Protein AF-A0A932V6J6-F1 (afdb_monomer_lite)

Sequence (323 aa):
MAGGSLTRLWLALAAAYNVALGAWIVVWPNAFFELMSLAPPRYPGIWQCLGMVLGLYGLLYAYASLHPDRARPIVVVGLLGKVLGPIGWIVTVSTGELPVRTFPLIVFDDLVWWVPFGLILIDGSAIARLIRDRAPSICGALNLIGVIGLVLFLQPGVDPARDLAARAAYIGEHLGAWRSGWLIWMAAALSLLGLIAWWSARLRPGRLVAVALALAIAGVAVDIATDSLYVSWLPERAELMPALSVVSATIANGLYTVAGALLTLRTTSLAGWMLIWTWGVWSAGALLALGGMLASGPLTVAGTVLLFALFCPWCFVVAPRLR

Foldseek 3Di:
DLLLQLLLVLLLVQLVLLLVQLVCCQVPVCPLCVVLVHDGDPCSVVSNVVSVVSNVLSVLSNVCSVVVVPCQVSLVVQLVVLVVVVVVVVVCCVVVNDALSCQLVNLSSHVLSNVSSVLSNCPPHPVNVVCLLCLLLQLLVLVVVLVVLCVPQNCQLLPPVDDLVSNQVSCVVRLVSQLVSLVSVLSNLSSLLSLLSSLLSPFDDDDLSVQLNVLSVVLSVQSSNLSSCSNGVTPVPSVCSLVSQLSNQARSLVSNLSSLVSSLVRFPQQDDPLNVLSVQLSVLSVQSNVCSVVVNSVSVVSSSVSNSVSSSVCSVPNSSSGD

Secondary structure (DSSP, 8-state):
--HHHHHHHHHHHHHHHHHHHHHHHHH-TTHHHHHTTPPPPS-HHHHHHHHHHHHHHHHHHHHHHH-GGGHHHHHHHHHHHHHHHHHHHHHHHHTTSS-GGGHHHHIIIIIHHHHHHHHHHTTTSHHHHHHHHTHHHHHHHHHHHHHHHIIIIIHHHH-TTS-HHHHHHHHHHTHHHHHHHHHHHHHHHHHHHHHHHHHHTTSPP-HHHHHHHHHHHHHHHHHHHHHHHHHHTTTTTGGGHHHHHHIIIIIIHHHHHHHHHHHHHH-TT--HHHHHHHHHHHHHHHHHHHHHHTT-HHHHHHHHHHHHHHHHHHHHHTGGG--

Radius of gyration: 20.27 Å; chains: 1; bounding box: 55×31×65 Å

pLDDT: mean 94.99, std 5.98, range [35.16, 98.5]

Structure (mmCIF, N/CA/C/O backbone):
data_AF-A0A932V6J6-F1
#
_entry.id   AF-A0A932V6J6-F1
#
loop_
_atom_site.group_PDB
_atom_site.id
_atom_site.type_symbol
_atom_site.label_atom_id
_atom_site.label_alt_id
_atom_site.label_comp_id
_atom_site.label_asym_id
_atom_site.label_entity_id
_atom_site.label_seq_id
_atom_site.pdbx_PDB_ins_code
_atom_site.Cartn_x
_atom_site.Cartn_y
_atom_site.Cartn_z
_atom_site.occupancy
_atom_site.B_iso_or_equiv
_atom_site.auth_seq_id
_atom_site.auth_comp_id
_atom_site.auth_asym_id
_atom_site.auth_atom_id
_atom_site.pdbx_PDB_model_num
ATOM 1 N N . MET A 1 1 ? -23.691 -3.783 11.702 1.00 35.16 1 MET A N 1
ATOM 2 C CA . MET A 1 1 ? -23.901 -2.370 11.304 1.00 35.16 1 MET A CA 1
ATOM 3 C C . MET A 1 1 ? -22.613 -1.622 10.915 1.00 35.16 1 MET A C 1
ATOM 5 O O . MET A 1 1 ? -22.724 -0.683 10.145 1.00 35.16 1 MET A O 1
ATOM 9 N N . ALA A 1 2 ? -21.401 -2.050 11.312 1.00 42.09 2 ALA A N 1
ATOM 10 C CA . ALA A 1 2 ? -20.135 -1.416 10.883 1.00 42.09 2 ALA A CA 1
ATOM 11 C C . ALA A 1 2 ? -19.621 -1.820 9.475 1.00 42.09 2 ALA A C 1
ATOM 13 O O . ALA A 1 2 ? -18.804 -1.113 8.898 1.00 42.09 2 ALA A O 1
ATOM 14 N N . GLY A 1 3 ? -20.101 -2.932 8.897 1.00 55.09 3 GLY A N 1
ATOM 15 C CA . GLY A 1 3 ? -19.674 -3.381 7.559 1.00 55.09 3 GLY A CA 1
ATOM 16 C C . GLY A 1 3 ? -20.111 -2.448 6.423 1.00 55.09 3 GLY A C 1
ATOM 17 O O . GLY A 1 3 ? -19.380 -2.269 5.457 1.00 55.09 3 GLY A O 1
ATOM 18 N N . GLY A 1 4 ? -21.260 -1.780 6.572 1.00 71.00 4 GLY A N 1
ATOM 19 C CA . GLY A 1 4 ? -21.824 -0.938 5.517 1.00 71.00 4 GLY A CA 1
ATOM 20 C C . GLY A 1 4 ? -21.003 0.316 5.211 1.00 71.00 4 GLY A C 1
ATOM 21 O O . GLY A 1 4 ? -20.871 0.667 4.047 1.00 71.00 4 GLY A O 1
ATOM 22 N N . SER A 1 5 ? -20.426 0.992 6.210 1.00 80.81 5 SER A N 1
ATOM 23 C CA . SER A 1 5 ? -19.673 2.237 5.977 1.00 80.81 5 SER A CA 1
ATOM 24 C C . SER A 1 5 ? -18.342 1.994 5.263 1.00 80.81 5 SER A C 1
ATOM 26 O O . SER A 1 5 ? -18.002 2.736 4.344 1.00 80.81 5 SER A O 1
ATOM 28 N N . LEU A 1 6 ? -17.621 0.932 5.632 1.00 85.69 6 LEU A N 1
ATOM 29 C CA . LEU A 1 6 ? -16.366 0.557 4.979 1.00 85.69 6 LEU A CA 1
ATOM 30 C C . LEU A 1 6 ? -16.598 0.064 3.549 1.00 85.69 6 LEU A C 1
ATOM 32 O O . LEU A 1 6 ? -15.873 0.480 2.653 1.00 85.69 6 LEU A O 1
ATOM 36 N N . THR A 1 7 ? -17.635 -0.744 3.302 1.00 91.19 7 THR A N 1
ATOM 37 C CA . THR A 1 7 ? -18.004 -1.155 1.936 1.00 91.19 7 THR A CA 1
ATOM 38 C C . THR A 1 7 ? -18.257 0.054 1.040 1.00 91.19 7 THR A C 1
ATOM 40 O O . THR A 1 7 ? -17.719 0.126 -0.062 1.00 91.19 7 THR A O 1
ATOM 43 N N . ARG A 1 8 ? -19.023 1.041 1.526 1.00 93.38 8 ARG A N 1
ATOM 44 C CA . ARG A 1 8 ? -19.276 2.284 0.783 1.00 93.38 8 ARG A CA 1
ATOM 45 C C . ARG A 1 8 ? -17.983 3.034 0.478 1.00 93.38 8 ARG A C 1
ATOM 47 O O . ARG A 1 8 ? -17.795 3.456 -0.656 1.00 93.38 8 ARG A O 1
ATOM 54 N N . LEU A 1 9 ? -17.093 3.161 1.464 1.00 92.69 9 LEU A N 1
ATOM 55 C CA . LEU A 1 9 ? -15.804 3.827 1.291 1.00 92.69 9 LEU A CA 1
ATOM 56 C C . LEU A 1 9 ? -14.943 3.139 0.226 1.00 92.69 9 LEU A C 1
ATOM 58 O O . LEU A 1 9 ? -14.477 3.806 -0.690 1.00 92.69 9 LEU A O 1
ATOM 62 N N . TRP A 1 10 ? -14.758 1.820 0.309 1.00 94.75 10 TRP A N 1
ATOM 63 C CA . TRP A 1 10 ? -13.927 1.085 -0.649 1.00 94.75 10 TRP A CA 1
ATOM 64 C C . TRP A 1 10 ? -14.471 1.154 -2.073 1.00 94.75 10 TRP A C 1
ATOM 66 O O . TRP A 1 10 ? -13.703 1.339 -3.012 1.00 94.75 10 TRP A O 1
ATOM 76 N N . LEU A 1 11 ? -15.793 1.065 -2.235 1.00 97.19 11 LEU A N 1
ATOM 77 C CA . LEU A 1 11 ? -16.436 1.220 -3.539 1.00 97.19 11 LEU A CA 1
ATOM 78 C C . LEU A 1 11 ? -16.322 2.654 -4.065 1.00 97.19 11 LEU A C 1
ATOM 80 O O . LEU A 1 11 ? -16.096 2.839 -5.255 1.00 97.19 11 LEU A O 1
ATOM 84 N N . ALA A 1 12 ? -16.413 3.666 -3.199 1.00 97.19 12 ALA A N 1
ATOM 85 C CA . ALA A 1 12 ? -16.201 5.058 -3.589 1.00 97.19 12 ALA A CA 1
ATOM 86 C C . ALA A 1 12 ? -14.743 5.331 -4.002 1.00 97.19 12 ALA A C 1
ATOM 88 O O . ALA A 1 12 ? -14.508 6.035 -4.980 1.00 97.19 12 ALA A O 1
ATOM 89 N N . LEU A 1 13 ? -13.765 4.742 -3.306 1.00 96.75 13 LEU A N 1
ATOM 90 C CA . LEU A 1 13 ? -12.350 4.823 -3.683 1.00 96.75 13 LEU A CA 1
ATOM 91 C C . LEU A 1 13 ? -12.087 4.119 -5.018 1.00 96.75 13 LEU A C 1
ATOM 93 O O . LEU A 1 13 ? -11.429 4.692 -5.883 1.00 96.75 13 LEU A O 1
ATOM 97 N N . ALA A 1 14 ? -12.649 2.922 -5.218 1.00 97.50 14 ALA A N 1
ATOM 98 C CA . ALA A 1 14 ? -12.563 2.214 -6.492 1.00 97.50 14 ALA A CA 1
ATOM 99 C C . ALA A 1 14 ? -13.201 3.033 -7.623 1.00 97.50 14 ALA A C 1
ATOM 101 O O . ALA A 1 14 ? -12.622 3.145 -8.701 1.00 97.50 14 ALA A O 1
ATOM 102 N N . ALA A 1 15 ? -14.354 3.655 -7.369 1.00 98.31 15 ALA A N 1
ATOM 103 C CA . ALA A 1 15 ? -15.015 4.540 -8.319 1.00 98.31 15 ALA A CA 1
ATOM 104 C C . ALA A 1 15 ? -14.126 5.723 -8.711 1.00 98.31 15 ALA A C 1
ATOM 106 O O . ALA A 1 15 ? -13.876 5.935 -9.896 1.00 98.31 15 ALA A O 1
ATOM 107 N N . ALA A 1 16 ? -13.612 6.453 -7.718 1.00 98.12 16 ALA A N 1
ATOM 108 C CA . ALA A 1 16 ? -12.751 7.608 -7.938 1.00 98.12 16 ALA A CA 1
ATOM 109 C C . ALA A 1 16 ? -11.495 7.231 -8.734 1.00 98.12 16 ALA A C 1
ATOM 111 O O . ALA A 1 16 ? -11.173 7.900 -9.712 1.00 98.12 16 ALA A O 1
ATOM 112 N N . TYR A 1 17 ? -10.838 6.128 -8.363 1.00 97.81 17 TYR A N 1
ATOM 113 C CA . TYR A 1 17 ? -9.659 5.629 -9.065 1.00 97.81 17 TYR A CA 1
ATOM 114 C C . TYR A 1 17 ? -9.963 5.273 -10.527 1.00 97.81 17 TYR A C 1
ATOM 116 O O . TYR A 1 17 ? -9.290 5.770 -11.423 1.00 97.81 17 TYR A O 1
ATOM 124 N N . ASN A 1 18 ? -10.997 4.464 -10.787 1.00 98.19 18 ASN A N 1
ATOM 125 C CA . ASN A 1 18 ? -11.298 3.982 -12.141 1.00 98.19 18 ASN A CA 1
ATOM 126 C C . ASN A 1 18 ? -11.788 5.114 -13.061 1.00 98.19 18 ASN A C 1
ATOM 128 O O . ASN A 1 18 ? -11.422 5.150 -14.233 1.00 98.19 18 ASN A O 1
ATOM 132 N N . VAL A 1 19 ? -12.569 6.070 -12.538 1.00 98.50 19 VAL A N 1
ATOM 133 C CA . VAL A 1 19 ? -12.965 7.267 -13.299 1.00 98.50 19 VAL A CA 1
ATOM 134 C C . VAL A 1 19 ? -11.749 8.136 -13.611 1.00 98.50 19 VAL A C 1
ATOM 136 O O . VAL A 1 19 ? -11.593 8.557 -14.754 1.00 98.50 19 VAL A O 1
ATOM 139 N N . ALA A 1 20 ? -10.879 8.390 -12.629 1.00 98.06 20 ALA A N 1
ATOM 140 C CA . ALA A 1 20 ? -9.682 9.201 -12.835 1.00 98.06 20 ALA A CA 1
ATOM 141 C C . ALA A 1 20 ? -8.715 8.547 -13.833 1.00 98.06 20 ALA A C 1
ATOM 143 O O . ALA A 1 20 ? -8.247 9.215 -14.753 1.00 98.06 20 ALA A O 1
ATOM 144 N N . LEU A 1 21 ? -8.466 7.242 -13.694 1.00 97.56 21 LEU A N 1
ATOM 145 C CA . LEU A 1 21 ? -7.621 6.474 -14.605 1.00 97.56 21 LEU A CA 1
ATOM 146 C C . LEU A 1 21 ? -8.211 6.455 -16.020 1.00 97.56 21 LEU A C 1
ATOM 148 O O . LEU A 1 21 ? -7.507 6.754 -16.981 1.00 97.56 21 LEU A O 1
ATOM 152 N N . GLY A 1 22 ? -9.510 6.170 -16.147 1.00 97.88 22 GLY A N 1
ATOM 153 C CA . GLY A 1 22 ? -10.203 6.172 -17.432 1.00 97.88 22 GLY A CA 1
ATOM 154 C C . GLY A 1 22 ? -10.150 7.535 -18.121 1.00 97.88 22 GLY A C 1
ATOM 155 O O . GLY A 1 22 ? -9.807 7.619 -19.298 1.00 97.88 22 GLY A O 1
ATOM 156 N N . ALA A 1 23 ? -10.404 8.617 -17.379 1.00 98.31 23 ALA A N 1
ATOM 157 C CA . ALA A 1 23 ? -10.292 9.979 -17.893 1.00 98.31 23 ALA A CA 1
ATOM 158 C C . ALA A 1 23 ? -8.857 10.313 -18.327 1.00 98.31 23 ALA A C 1
ATOM 160 O O . ALA A 1 23 ? -8.661 10.869 -19.405 1.00 98.31 23 ALA A O 1
ATOM 161 N N . TRP A 1 24 ? -7.851 9.937 -17.532 1.00 97.94 24 TRP A N 1
ATOM 162 C CA . TRP A 1 24 ? -6.445 10.156 -17.870 1.00 97.94 24 TRP A CA 1
ATOM 163 C C . TRP A 1 24 ? -6.043 9.432 -19.160 1.00 97.94 24 TRP A C 1
ATOM 165 O O . TRP A 1 24 ? -5.459 10.054 -20.046 1.00 97.94 24 TRP A O 1
ATOM 175 N N . ILE A 1 25 ? -6.432 8.162 -19.312 1.00 97.69 25 ILE A N 1
ATOM 176 C CA . ILE A 1 25 ? -6.179 7.359 -20.517 1.00 97.69 25 ILE A CA 1
ATOM 177 C C . ILE A 1 25 ? -6.861 7.961 -21.753 1.00 97.69 25 ILE A C 1
ATOM 179 O O . ILE A 1 25 ? -6.281 7.979 -22.837 1.00 97.69 25 ILE A O 1
ATOM 183 N N . VAL A 1 26 ? -8.091 8.459 -21.608 1.00 98.12 26 VAL A N 1
ATOM 184 C CA . VAL A 1 26 ? -8.841 9.049 -22.724 1.00 98.12 26 VAL A CA 1
ATOM 185 C C . VAL A 1 26 ? -8.243 10.389 -23.153 1.00 98.12 26 VAL A C 1
ATOM 187 O O . VAL A 1 26 ? -8.068 10.610 -24.351 1.00 98.12 26 VAL A O 1
ATOM 190 N N . VAL A 1 27 ? -7.915 11.271 -22.203 1.00 98.25 27 VAL A N 1
ATOM 191 C CA . VAL A 1 27 ? -7.424 12.629 -22.494 1.00 98.25 27 VAL A CA 1
ATOM 192 C C . VAL A 1 27 ? -5.957 12.620 -22.938 1.00 98.25 27 VAL A C 1
ATOM 194 O O . VAL A 1 27 ? -5.601 13.343 -23.866 1.00 98.25 27 VAL A O 1
ATOM 197 N N . TRP A 1 28 ? -5.114 11.779 -22.330 1.00 97.88 28 TRP A N 1
ATOM 198 C CA . TRP A 1 28 ? -3.681 11.682 -22.632 1.00 97.88 28 TRP A CA 1
ATOM 199 C C . TRP A 1 28 ? -3.260 10.233 -22.924 1.00 97.88 28 TRP A C 1
ATOM 201 O O . TRP A 1 28 ? -2.542 9.616 -22.133 1.00 97.88 28 TRP A O 1
ATOM 211 N N . PRO A 1 29 ? -3.640 9.669 -24.082 1.00 96.69 29 PRO A N 1
ATOM 212 C CA . PRO A 1 29 ? -3.438 8.247 -24.364 1.00 96.69 29 PRO A CA 1
ATOM 213 C C . PRO A 1 29 ? -1.972 7.808 -24.452 1.00 96.69 29 PRO A C 1
ATOM 215 O O . PRO A 1 29 ? -1.684 6.628 -24.271 1.00 96.69 29 PRO A O 1
ATOM 218 N N . ASN A 1 30 ? -1.040 8.735 -24.690 1.00 96.88 30 ASN A N 1
ATOM 219 C CA . ASN A 1 30 ? 0.393 8.436 -24.731 1.00 96.88 30 ASN A CA 1
ATOM 220 C C . ASN A 1 30 ? 1.078 8.556 -23.361 1.00 96.88 30 ASN A C 1
ATOM 222 O O . ASN A 1 30 ? 2.161 8.003 -23.188 1.00 96.88 30 ASN A O 1
ATOM 226 N N . ALA A 1 31 ? 0.453 9.206 -22.370 1.00 96.19 31 ALA A N 1
ATOM 227 C CA . ALA A 1 31 ? 1.109 9.535 -21.102 1.00 96.19 31 ALA A CA 1
ATOM 228 C C . ALA A 1 31 ? 1.567 8.293 -20.325 1.00 96.19 31 ALA A C 1
ATOM 230 O O . ALA A 1 31 ? 2.649 8.294 -19.746 1.00 96.19 31 ALA A O 1
ATOM 231 N N . PHE A 1 32 ? 0.782 7.210 -20.344 1.00 94.88 32 PHE A N 1
ATOM 232 C CA . PHE A 1 32 ? 1.193 5.936 -19.746 1.00 94.88 32 PHE A CA 1
ATOM 233 C C . PHE A 1 32 ? 2.447 5.361 -20.417 1.00 94.88 32 PHE A C 1
ATOM 235 O O . PHE A 1 32 ? 3.379 4.936 -19.736 1.00 94.88 32 PHE A O 1
ATOM 242 N N . PHE A 1 33 ? 2.481 5.369 -21.749 1.00 95.62 33 PHE A N 1
ATOM 243 C CA . PHE A 1 33 ? 3.595 4.823 -22.518 1.00 95.62 33 PHE A CA 1
ATOM 244 C C . PHE A 1 33 ? 4.858 5.657 -22.311 1.00 95.62 33 PHE A C 1
ATOM 246 O O . PHE A 1 33 ? 5.920 5.093 -22.081 1.00 95.62 33 PHE A O 1
ATOM 253 N N . GLU A 1 34 ? 4.743 6.983 -22.281 1.00 95.38 34 GLU A N 1
ATOM 254 C CA . GLU A 1 34 ? 5.852 7.889 -21.965 1.00 95.38 34 GLU A CA 1
ATOM 255 C C . GLU A 1 34 ? 6.376 7.670 -20.539 1.00 95.38 34 GLU A C 1
ATOM 257 O O . GLU A 1 34 ? 7.575 7.453 -20.348 1.00 95.38 34 GLU A O 1
ATOM 262 N N . LEU A 1 35 ? 5.477 7.636 -19.547 1.00 93.31 35 LEU A N 1
ATOM 263 C CA . LEU A 1 35 ? 5.825 7.419 -18.139 1.00 93.31 35 LEU A CA 1
ATOM 264 C C . LEU A 1 35 ? 6.563 6.093 -17.937 1.00 93.31 35 LEU A C 1
ATOM 266 O O . LEU A 1 35 ? 7.531 6.025 -17.185 1.00 93.31 35 LEU A O 1
ATOM 270 N N . MET A 1 36 ? 6.132 5.048 -18.642 1.00 93.50 36 MET A N 1
ATOM 271 C CA . MET A 1 36 ? 6.742 3.723 -18.586 1.00 93.50 36 MET A CA 1
ATOM 272 C C . MET A 1 36 ? 7.861 3.536 -19.617 1.00 93.50 36 MET A C 1
ATOM 274 O O . MET A 1 36 ? 8.351 2.419 -19.762 1.00 93.50 36 MET A O 1
ATOM 278 N N . SER A 1 37 ? 8.286 4.575 -20.347 1.00 92.25 37 SER A N 1
ATOM 279 C CA . SER A 1 37 ? 9.308 4.482 -21.407 1.00 92.25 37 SER A CA 1
ATOM 280 C C . SER A 1 37 ? 9.033 3.349 -22.414 1.00 92.25 37 SER A C 1
ATOM 282 O O . SER A 1 37 ? 9.913 2.551 -22.743 1.00 92.25 37 SER A O 1
ATOM 284 N N . LEU A 1 38 ? 7.779 3.198 -22.830 1.00 94.19 38 LEU A N 1
ATOM 285 C CA . LEU A 1 38 ? 7.308 2.260 -23.848 1.00 94.19 38 LEU A CA 1
ATOM 286 C C . LEU A 1 38 ? 7.217 2.964 -25.203 1.00 94.19 38 LEU A C 1
ATOM 288 O O . LEU A 1 38 ? 7.053 4.182 -25.279 1.00 94.19 38 LEU A O 1
ATOM 292 N N . ALA A 1 39 ? 7.274 2.185 -26.284 1.00 94.38 39 ALA A N 1
ATOM 293 C CA . ALA A 1 39 ? 6.934 2.710 -27.598 1.00 94.38 39 ALA A CA 1
ATOM 294 C C . ALA A 1 39 ? 5.469 3.197 -27.597 1.00 94.38 39 ALA A C 1
ATOM 296 O O . ALA A 1 39 ? 4.608 2.499 -27.048 1.00 94.38 39 ALA A O 1
ATOM 297 N N . PRO A 1 40 ? 5.163 4.355 -28.208 1.00 93.56 40 PRO A N 1
ATOM 298 C CA . PRO A 1 40 ? 3.787 4.812 -28.340 1.00 93.56 40 PRO A CA 1
ATOM 299 C C . PRO A 1 40 ? 2.917 3.766 -29.053 1.00 93.56 40 PRO A C 1
ATOM 301 O O . PRO A 1 40 ? 3.387 3.102 -29.986 1.00 93.56 40 PRO A O 1
ATOM 304 N N . PRO A 1 41 ? 1.644 3.613 -28.660 1.00 93.88 41 PRO A N 1
ATOM 305 C CA . PRO A 1 41 ? 0.765 2.638 -29.280 1.00 93.88 41 PRO A CA 1
ATOM 306 C C . PRO A 1 41 ? 0.484 3.044 -30.728 1.00 93.88 41 PRO A C 1
ATOM 308 O O . PRO A 1 41 ? 0.151 4.192 -31.015 1.00 93.88 41 PRO A O 1
ATOM 311 N N . ARG A 1 42 ? 0.539 2.079 -31.655 1.00 95.81 42 ARG A N 1
ATOM 312 C CA . ARG A 1 42 ? 0.210 2.315 -33.074 1.00 95.81 42 ARG A CA 1
ATOM 313 C C . ARG A 1 42 ? -1.222 2.826 -33.267 1.00 95.81 42 ARG A C 1
ATOM 315 O O . ARG A 1 42 ? -1.473 3.627 -34.162 1.00 95.81 42 ARG A O 1
ATOM 322 N N . TYR A 1 43 ? -2.147 2.356 -32.430 1.00 96.06 43 TYR A N 1
ATOM 323 C CA . TYR A 1 43 ? -3.556 2.748 -32.443 1.00 96.06 43 TYR A CA 1
ATOM 324 C C . TYR A 1 43 ? -3.987 3.202 -31.039 1.00 96.06 43 TYR A C 1
ATOM 326 O O . TYR A 1 43 ? -4.572 2.409 -30.294 1.00 96.06 43 TYR A O 1
ATOM 334 N N . PRO A 1 44 ? -3.730 4.470 -30.662 1.00 95.94 44 PRO A N 1
ATOM 335 C CA . PRO A 1 44 ? -4.082 4.998 -29.340 1.00 95.94 44 PRO A CA 1
ATOM 336 C C . PRO A 1 44 ? -5.570 4.833 -28.995 1.00 95.94 44 PRO A C 1
ATOM 338 O O . PRO A 1 44 ? -5.914 4.621 -27.837 1.00 95.94 44 PRO A O 1
ATOM 341 N N . GLY A 1 45 ? -6.449 4.832 -30.004 1.00 97.75 45 GLY A N 1
ATOM 342 C CA . GLY A 1 45 ? -7.891 4.633 -29.833 1.00 97.75 45 GLY A CA 1
ATOM 343 C C . GLY A 1 45 ? -8.284 3.311 -29.160 1.00 97.75 45 GLY A C 1
ATOM 344 O O . GLY A 1 45 ? -9.295 3.271 -28.464 1.00 97.75 45 GLY A O 1
ATOM 345 N N . ILE A 1 46 ? -7.486 2.243 -29.294 1.00 96.69 46 ILE A N 1
ATOM 346 C CA . ILE A 1 46 ? -7.737 0.971 -28.588 1.00 96.69 46 ILE A CA 1
ATOM 347 C C . ILE A 1 46 ? -7.511 1.154 -27.082 1.00 96.69 46 ILE A C 1
ATOM 349 O O . ILE A 1 46 ? -8.332 0.730 -26.270 1.00 96.69 46 ILE A O 1
ATOM 353 N N . TRP A 1 47 ? -6.430 1.844 -26.713 1.00 95.81 47 TRP A N 1
ATOM 354 C CA . TRP A 1 47 ? -6.123 2.169 -25.322 1.00 95.81 47 TRP A CA 1
ATOM 355 C C . TRP A 1 47 ? -7.157 3.134 -24.728 1.00 95.81 47 TRP A C 1
ATOM 357 O O . TRP A 1 47 ? -7.659 2.900 -23.633 1.00 95.81 47 TRP A O 1
ATOM 367 N N . GLN A 1 48 ? -7.579 4.149 -25.487 1.00 98.00 48 GLN A N 1
ATOM 368 C CA . GLN A 1 48 ? -8.663 5.054 -25.083 1.00 98.00 48 GLN A CA 1
ATOM 369 C C . GLN A 1 48 ? -9.990 4.318 -24.884 1.00 98.00 48 GLN A C 1
ATOM 371 O O . GLN A 1 48 ? -10.707 4.602 -23.928 1.00 98.00 48 GLN A O 1
ATOM 376 N N . CYS A 1 49 ? -10.309 3.354 -25.753 1.00 97.94 49 CYS A N 1
ATOM 377 C CA . CYS A 1 49 ? -11.491 2.510 -25.601 1.00 97.94 49 CYS A CA 1
ATOM 378 C C . CYS A 1 49 ? -11.460 1.740 -24.276 1.00 97.94 49 CYS A C 1
ATOM 380 O O . CYS A 1 49 ? -12.436 1.772 -23.526 1.00 97.94 49 CYS A O 1
ATOM 382 N N . LEU A 1 50 ? -10.319 1.136 -23.933 1.00 95.31 50 LEU A N 1
ATOM 383 C CA . LEU A 1 50 ? -10.140 0.495 -22.632 1.00 95.31 50 LEU A CA 1
ATOM 384 C C . LEU A 1 50 ? -10.295 1.499 -21.477 1.00 95.31 50 LEU A C 1
ATOM 386 O O . LEU A 1 50 ? -11.010 1.212 -20.520 1.00 95.31 50 LEU A O 1
ATOM 390 N N . GLY A 1 51 ? -9.727 2.703 -21.599 1.00 97.31 51 GLY A N 1
ATOM 391 C CA . GLY A 1 51 ? -9.925 3.790 -20.636 1.00 97.31 51 GLY A CA 1
ATOM 392 C C . GLY A 1 51 ? -11.398 4.156 -20.425 1.00 97.31 51 GLY A C 1
ATOM 393 O O . GLY A 1 51 ? -11.837 4.313 -19.286 1.00 97.31 51 GLY A O 1
ATOM 394 N N . MET A 1 52 ? -12.199 4.220 -21.494 1.00 98.19 52 MET A N 1
ATOM 395 C CA . MET A 1 52 ? -13.647 4.443 -21.385 1.00 98.19 52 MET A CA 1
ATOM 396 C C . MET A 1 52 ? -14.345 3.302 -20.638 1.00 98.19 52 MET A C 1
ATOM 398 O O . MET A 1 52 ? -15.173 3.562 -19.765 1.00 98.19 52 MET A O 1
ATOM 402 N N . VAL A 1 53 ? -14.000 2.045 -20.936 1.00 97.19 53 VAL A N 1
ATOM 403 C CA . VAL A 1 53 ? -14.561 0.873 -20.243 1.00 97.19 53 VAL A CA 1
ATOM 404 C C . VAL A 1 53 ? -14.219 0.902 -18.750 1.00 97.19 53 VAL A C 1
ATOM 406 O O . VAL A 1 53 ? -15.111 0.707 -17.923 1.00 97.19 53 VAL A O 1
ATOM 409 N N . LEU A 1 54 ? -12.971 1.214 -18.385 1.00 96.06 54 LEU A N 1
ATOM 410 C CA . LEU A 1 54 ? -12.558 1.392 -16.987 1.00 96.06 54 LEU A CA 1
ATOM 411 C C . LEU A 1 54 ? -13.348 2.522 -16.309 1.00 96.06 54 LEU A C 1
ATOM 413 O O . LEU A 1 54 ? -13.871 2.342 -15.209 1.00 96.06 54 LEU A O 1
ATOM 417 N N . GLY A 1 55 ? -13.539 3.652 -16.996 1.00 97.56 55 GLY A N 1
ATOM 418 C CA . GLY A 1 55 ? -14.376 4.751 -16.511 1.00 97.56 55 GLY A CA 1
ATOM 419 C C . GLY A 1 55 ? -15.819 4.319 -16.217 1.00 97.56 55 GLY A C 1
ATOM 420 O O . GLY A 1 55 ? -16.366 4.672 -15.169 1.00 97.56 55 GLY A O 1
ATOM 421 N N . LEU A 1 56 ? -16.421 3.491 -17.081 1.00 97.75 56 LEU A N 1
ATOM 422 C CA . LEU A 1 56 ? -17.757 2.921 -16.860 1.00 97.75 56 LEU A CA 1
ATOM 423 C C . LEU A 1 56 ? -17.798 1.989 -15.641 1.00 97.75 56 LEU A C 1
ATOM 425 O O . LEU A 1 56 ? -18.742 2.072 -14.853 1.00 97.75 56 LEU A O 1
ATOM 429 N N . TYR A 1 57 ? -16.771 1.158 -15.423 1.00 96.75 57 TYR A N 1
ATOM 430 C CA . TYR A 1 57 ? -16.639 0.398 -14.172 1.00 96.75 57 TYR A CA 1
ATOM 431 C C . TYR A 1 57 ? -16.580 1.322 -12.955 1.00 96.75 57 TYR A C 1
ATOM 433 O O . TYR A 1 57 ? -17.223 1.047 -11.942 1.00 96.75 57 TYR A O 1
ATOM 441 N N . GLY A 1 58 ? -15.884 2.454 -13.069 1.00 97.75 58 GLY A N 1
ATOM 442 C CA . GLY A 1 58 ? -15.878 3.495 -12.047 1.00 97.75 58 GLY A CA 1
ATOM 443 C C . GLY A 1 58 ? -17.282 4.002 -11.697 1.00 97.75 58 GLY A C 1
ATOM 444 O O . GLY A 1 58 ? -17.629 4.089 -10.517 1.00 97.75 58 GLY A O 1
ATOM 445 N N . LEU A 1 59 ? -18.136 4.245 -12.696 1.00 98.25 59 LEU A N 1
ATOM 446 C CA . LEU A 1 59 ? -19.537 4.628 -12.472 1.00 98.25 59 LEU A CA 1
ATOM 447 C C . LEU A 1 59 ? -20.360 3.506 -11.820 1.00 98.25 59 LEU A C 1
ATOM 449 O O . LEU A 1 59 ? -21.190 3.777 -10.949 1.00 98.25 59 LEU A O 1
ATOM 453 N N . LEU A 1 60 ? -20.110 2.244 -12.183 1.00 97.94 60 LEU A N 1
ATOM 454 C CA . LEU A 1 60 ? -20.748 1.097 -11.531 1.00 97.94 60 LEU A CA 1
ATOM 455 C C . LEU A 1 60 ? -20.344 0.989 -10.055 1.00 97.94 60 LEU A C 1
ATOM 457 O O . LEU A 1 60 ? -21.204 0.761 -9.203 1.00 97.94 60 LEU A O 1
ATOM 461 N N . TYR A 1 61 ? -19.069 1.207 -9.720 1.00 98.06 61 TYR A N 1
ATOM 462 C CA . TYR A 1 61 ? -18.623 1.251 -8.326 1.00 98.06 61 TYR A CA 1
ATOM 463 C C . TYR A 1 61 ? -19.224 2.441 -7.571 1.00 98.06 61 TYR A C 1
ATOM 465 O O . TYR A 1 61 ? -19.616 2.285 -6.413 1.00 98.06 61 TYR A O 1
ATOM 473 N N . ALA A 1 62 ? -19.393 3.600 -8.220 1.00 97.88 62 ALA A N 1
ATOM 474 C CA . ALA A 1 62 ? -20.081 4.744 -7.623 1.00 97.88 62 ALA A CA 1
ATOM 475 C C . ALA A 1 62 ? -21.537 4.388 -7.286 1.00 97.88 62 ALA A C 1
ATOM 477 O O . ALA A 1 62 ? -21.975 4.581 -6.150 1.00 97.88 62 ALA A O 1
ATOM 478 N N . TYR A 1 63 ? -22.263 3.773 -8.223 1.00 97.50 63 TYR A N 1
ATOM 479 C CA . TYR A 1 63 ? -23.614 3.265 -7.983 1.00 97.50 63 TYR A CA 1
ATOM 480 C C . TYR A 1 63 ? -23.660 2.244 -6.835 1.00 97.50 63 TYR A C 1
ATOM 482 O O . TYR A 1 63 ? -24.495 2.364 -5.934 1.00 97.50 63 TYR A O 1
ATOM 490 N N . ALA A 1 64 ? -22.733 1.281 -6.825 1.00 96.56 64 ALA A N 1
ATOM 491 C CA . ALA A 1 64 ? -22.609 0.258 -5.789 1.00 96.56 64 ALA A CA 1
ATOM 492 C C . ALA A 1 64 ? -22.290 0.854 -4.405 1.00 96.56 64 ALA A C 1
ATOM 494 O O . ALA A 1 64 ? -22.754 0.345 -3.386 1.00 96.56 64 ALA A O 1
ATOM 495 N N . SER A 1 65 ? -21.543 1.962 -4.352 1.00 96.56 65 SER A N 1
ATOM 496 C CA . SER A 1 65 ? -21.265 2.694 -3.109 1.00 96.56 65 SER A CA 1
ATOM 497 C C . SER A 1 65 ? -22.520 3.368 -2.534 1.00 96.56 65 SER A C 1
ATOM 499 O O . SER A 1 65 ? -22.675 3.485 -1.317 1.00 96.56 65 SER A O 1
ATOM 501 N N . LEU A 1 66 ? -23.463 3.771 -3.389 1.00 95.62 66 LEU A N 1
ATOM 502 C CA . LEU A 1 66 ? -24.742 4.349 -2.972 1.00 95.62 66 LEU A CA 1
ATOM 503 C C . LEU A 1 66 ? -25.760 3.259 -2.605 1.00 95.62 66 LEU A C 1
ATOM 505 O O . LEU A 1 66 ? -26.494 3.429 -1.627 1.00 95.62 66 LEU A O 1
ATOM 509 N N . HIS A 1 67 ? -25.709 2.109 -3.287 1.00 94.38 67 HIS A N 1
ATOM 510 C CA . HIS A 1 67 ? -26.602 0.957 -3.100 1.00 94.38 67 HIS A CA 1
ATOM 511 C C . HIS A 1 67 ? -25.827 -0.340 -2.768 1.00 94.38 67 HIS A C 1
ATOM 513 O O . HIS A 1 67 ? -25.743 -1.243 -3.609 1.00 94.38 67 HIS A O 1
ATOM 519 N N . PRO A 1 68 ? -25.243 -0.473 -1.556 1.00 89.25 68 PRO A N 1
ATOM 520 C CA . PRO A 1 68 ? -24.428 -1.637 -1.191 1.00 89.25 68 PRO A CA 1
ATOM 521 C C . PRO A 1 68 ? -25.167 -2.976 -1.259 1.00 89.25 68 PRO A C 1
ATOM 523 O O . PRO A 1 68 ? -24.547 -4.008 -1.494 1.00 89.25 68 PRO A O 1
ATOM 526 N N . ASP A 1 69 ? -26.489 -2.966 -1.088 1.00 88.94 69 ASP A N 1
ATOM 527 C CA . ASP A 1 69 ? -27.374 -4.124 -1.244 1.00 88.94 69 ASP A CA 1
ATOM 528 C C . ASP A 1 69 ? -27.346 -4.707 -2.668 1.00 88.94 69 ASP A C 1
ATOM 530 O O . ASP A 1 69 ? -27.541 -5.907 -2.852 1.00 88.94 69 ASP A O 1
ATOM 534 N N . ARG A 1 70 ? -27.024 -3.882 -3.670 1.00 90.69 70 ARG A N 1
ATOM 535 C CA . ARG A 1 70 ? -26.921 -4.264 -5.089 1.00 90.69 70 ARG A CA 1
ATOM 536 C C . ARG A 1 70 ? -25.480 -4.369 -5.579 1.00 90.69 70 ARG A C 1
ATOM 538 O O . ARG A 1 70 ? -25.253 -4.665 -6.748 1.00 90.69 70 ARG A O 1
ATOM 545 N N . ALA A 1 71 ? -24.498 -4.150 -4.705 1.00 93.81 71 ALA A N 1
ATOM 546 C CA . ALA A 1 71 ? -23.091 -4.112 -5.088 1.00 93.81 71 ALA A CA 1
ATOM 547 C C . ALA A 1 71 ? -22.554 -5.478 -5.535 1.00 93.81 71 ALA A C 1
ATOM 549 O O . ALA A 1 71 ? -21.626 -5.539 -6.334 1.00 93.81 71 ALA A O 1
ATOM 550 N N . ARG A 1 72 ? -23.119 -6.585 -5.036 1.00 94.31 72 ARG A N 1
ATOM 551 C CA . ARG A 1 72 ? -22.505 -7.914 -5.168 1.00 94.31 72 ARG A CA 1
ATOM 552 C C . ARG A 1 72 ? -22.218 -8.330 -6.621 1.00 94.31 72 ARG A C 1
ATOM 554 O O . ARG A 1 72 ? -21.067 -8.672 -6.873 1.00 94.31 72 ARG A O 1
ATOM 561 N N . PRO A 1 73 ? -23.160 -8.274 -7.586 1.00 96.50 73 PRO A N 1
ATOM 562 C CA . PRO A 1 73 ? -22.855 -8.639 -8.973 1.00 96.50 73 PRO A CA 1
ATOM 563 C C . PRO A 1 73 ? -21.771 -7.750 -9.597 1.00 96.50 73 PRO A C 1
ATOM 565 O O . PRO A 1 73 ? -20.880 -8.253 -10.274 1.00 96.50 73 PRO A O 1
ATOM 568 N N . ILE A 1 74 ? -21.800 -6.446 -9.302 1.00 97.19 74 ILE A N 1
ATOM 569 C CA . ILE A 1 74 ? -20.812 -5.471 -9.787 1.00 97.19 74 ILE A CA 1
ATOM 570 C C . ILE A 1 74 ? -19.419 -5.813 -9.247 1.00 97.19 74 ILE A C 1
ATOM 572 O O . ILE A 1 74 ? -18.450 -5.844 -9.999 1.00 97.19 74 ILE A O 1
ATOM 576 N N . VAL A 1 75 ? -19.319 -6.118 -7.951 1.00 97.12 75 VAL A N 1
ATOM 577 C CA . VAL A 1 75 ? -18.050 -6.457 -7.294 1.00 97.12 75 VAL A CA 1
ATOM 578 C C . VAL A 1 75 ? -17.519 -7.815 -7.753 1.00 97.12 75 VAL A C 1
ATOM 580 O O . VAL A 1 75 ? -16.309 -7.956 -7.877 1.00 97.12 75 VAL A O 1
ATOM 583 N N . VAL A 1 76 ? -18.379 -8.800 -8.050 1.00 97.94 76 VAL A N 1
ATOM 584 C CA . VAL A 1 76 ? -17.938 -10.091 -8.618 1.00 97.94 76 VAL A CA 1
ATOM 585 C C . VAL A 1 76 ? -17.264 -9.871 -9.967 1.00 97.94 76 VAL A C 1
ATOM 587 O O . VAL A 1 76 ? -16.134 -10.313 -10.158 1.00 97.94 76 VAL A O 1
ATOM 590 N N . VAL A 1 77 ? -17.932 -9.170 -10.886 1.00 97.56 77 VAL A N 1
ATOM 591 C CA . VAL A 1 77 ? -17.372 -8.886 -12.216 1.00 97.56 77 VAL A CA 1
ATOM 592 C C . VAL A 1 77 ? -16.107 -8.036 -12.090 1.00 97.56 77 VAL A C 1
ATOM 594 O O . VAL A 1 77 ? -15.098 -8.337 -12.723 1.00 97.56 77 VAL A O 1
ATOM 597 N N . GLY A 1 78 ? -16.129 -7.032 -11.211 1.00 97.00 78 GLY A N 1
ATOM 598 C CA . GLY A 1 78 ? -14.972 -6.195 -10.916 1.00 97.00 78 GLY A CA 1
ATOM 599 C C . GLY A 1 78 ? -13.769 -6.985 -10.403 1.00 97.00 78 GLY A C 1
ATOM 600 O O . GLY A 1 78 ? -12.667 -6.818 -10.914 1.00 97.00 78 GLY A O 1
ATOM 601 N N . LEU A 1 79 ? -13.966 -7.882 -9.432 1.00 97.88 79 LEU A N 1
ATOM 602 C CA . LEU A 1 79 ? -12.894 -8.722 -8.899 1.00 97.88 79 LEU A CA 1
ATOM 603 C C . LEU A 1 79 ? -12.367 -9.702 -9.950 1.00 97.88 79 LEU A C 1
ATOM 605 O O . LEU A 1 79 ? -11.160 -9.889 -10.031 1.00 97.88 79 LEU A O 1
ATOM 609 N N . LEU A 1 80 ? -13.239 -10.293 -10.773 1.00 97.81 80 LEU A N 1
ATOM 610 C CA . LEU A 1 80 ? -12.810 -11.154 -11.879 1.00 97.81 80 LEU A CA 1
ATOM 611 C C . LEU A 1 80 ? -11.915 -10.392 -12.856 1.00 97.81 80 LEU A C 1
ATOM 613 O O . LEU A 1 80 ? -10.831 -10.874 -13.169 1.00 97.81 80 LEU A O 1
ATOM 617 N N . GLY A 1 81 ? -12.316 -9.187 -13.273 1.00 95.94 81 GLY A N 1
ATOM 618 C CA . GLY A 1 81 ? -11.476 -8.320 -14.103 1.00 95.94 81 GLY A CA 1
ATOM 619 C C . GLY A 1 81 ? -10.112 -8.069 -13.460 1.00 95.94 81 GLY A C 1
ATOM 620 O O . GLY A 1 81 ? -9.086 -8.281 -14.099 1.00 95.94 81 GLY A O 1
ATOM 621 N N . LYS A 1 82 ? -10.104 -7.755 -12.160 1.00 96.88 82 LYS A N 1
ATOM 622 C CA . LYS A 1 82 ? -8.875 -7.492 -11.401 1.00 96.88 82 LYS A CA 1
ATOM 623 C C . LYS A 1 82 ? -8.015 -8.722 -11.130 1.00 96.88 82 LYS A C 1
ATOM 625 O O . LYS A 1 82 ? -6.857 -8.586 -10.767 1.00 96.88 82 LYS A O 1
ATOM 630 N N . VAL A 1 83 ? -8.541 -9.933 -11.278 1.00 97.94 83 VAL A N 1
ATOM 631 C CA . VAL A 1 83 ? -7.741 -11.168 -11.234 1.00 97.94 83 VAL A CA 1
ATOM 632 C C . VAL A 1 83 ? -7.187 -11.495 -12.619 1.00 97.94 83 VAL A C 1
ATOM 634 O O . VAL A 1 83 ? -6.040 -11.922 -12.742 1.00 97.94 83 VAL A O 1
ATOM 637 N N . LEU A 1 84 ? -7.977 -11.264 -13.668 1.00 97.50 84 LEU A N 1
ATOM 638 C CA . LEU A 1 84 ? -7.572 -11.513 -15.049 1.00 97.50 84 LEU A CA 1
ATOM 639 C C . LEU A 1 84 ? -6.508 -10.519 -15.539 1.00 97.50 84 LEU A C 1
ATOM 641 O O . LEU A 1 84 ? -5.632 -10.931 -16.296 1.00 97.50 84 LEU A O 1
ATOM 645 N N . GLY A 1 85 ? -6.533 -9.263 -15.081 1.00 95.69 85 GLY A N 1
ATOM 646 C CA . GLY A 1 85 ? -5.527 -8.240 -15.401 1.00 95.69 85 GLY A CA 1
ATOM 647 C C . GLY A 1 85 ? -4.091 -8.689 -15.091 1.00 95.69 85 GLY A C 1
ATOM 648 O O . GLY A 1 85 ? -3.288 -8.818 -16.019 1.00 95.69 85 GLY A O 1
ATOM 649 N N . PRO A 1 86 ? -3.765 -9.052 -13.836 1.00 97.31 86 PRO A N 1
ATOM 650 C CA . PRO A 1 86 ? -2.442 -9.546 -13.460 1.00 97.31 86 PRO A CA 1
ATOM 651 C C . PRO A 1 86 ? -2.053 -10.846 -14.171 1.00 97.31 86 PRO A C 1
ATOM 653 O O . PRO A 1 86 ? -0.883 -11.027 -14.494 1.00 97.31 86 PRO A O 1
ATOM 656 N N . ILE A 1 87 ? -3.008 -11.742 -14.456 1.00 98.00 87 ILE A N 1
ATOM 657 C CA . ILE A 1 87 ? -2.740 -12.962 -15.239 1.00 98.00 87 ILE A CA 1
ATOM 658 C C . ILE A 1 87 ? -2.304 -12.594 -16.661 1.00 98.00 87 ILE A C 1
ATOM 660 O O . ILE A 1 87 ? -1.274 -13.077 -17.128 1.00 98.00 87 ILE A O 1
ATOM 664 N N . GLY A 1 88 ? -3.054 -11.718 -17.335 1.00 97.19 88 GLY A N 1
ATOM 665 C CA . GLY A 1 88 ? -2.697 -11.219 -18.664 1.00 97.19 88 GLY A CA 1
ATOM 666 C C . GLY A 1 88 ? -1.345 -10.509 -18.658 1.00 97.19 88 GLY A C 1
ATOM 667 O O . GLY A 1 88 ? -0.504 -10.767 -19.517 1.00 97.19 88 GLY A O 1
ATOM 668 N N . TRP A 1 89 ? -1.087 -9.696 -17.633 1.00 97.62 89 TRP A N 1
ATOM 669 C CA . TRP A 1 89 ? 0.197 -9.031 -17.450 1.00 97.62 89 TRP A CA 1
ATOM 670 C C . TRP A 1 89 ? 1.354 -10.023 -17.296 1.00 97.62 89 TRP A C 1
ATOM 672 O O . TRP A 1 89 ? 2.344 -9.902 -18.014 1.00 97.62 89 TRP A O 1
ATOM 682 N N . ILE A 1 90 ? 1.218 -11.050 -16.446 1.00 97.69 90 ILE A N 1
ATOM 683 C CA . ILE A 1 90 ? 2.228 -12.111 -16.289 1.00 97.69 90 ILE A CA 1
ATOM 684 C C . ILE A 1 90 ? 2.543 -12.755 -17.641 1.00 97.69 90 ILE A C 1
ATOM 686 O O . ILE A 1 90 ? 3.716 -12.934 -17.963 1.00 97.69 90 ILE A O 1
ATOM 690 N N . VAL A 1 91 ? 1.521 -13.058 -18.448 1.00 97.94 91 VAL A N 1
ATOM 691 C CA . VAL A 1 91 ? 1.710 -13.623 -19.791 1.00 97.94 91 VAL A CA 1
ATOM 692 C C . VAL A 1 91 ? 2.530 -12.669 -20.663 1.00 97.94 91 VAL A C 1
ATOM 694 O O . VAL A 1 91 ? 3.589 -13.069 -21.141 1.00 97.94 91 VAL A O 1
ATOM 697 N N . THR A 1 92 ? 2.118 -11.406 -20.801 1.00 96.75 92 THR A N 1
ATOM 698 C CA . THR A 1 92 ? 2.824 -10.413 -21.642 1.00 96.75 92 THR A CA 1
ATOM 699 C C . THR A 1 92 ? 4.250 -10.110 -21.174 1.00 96.75 92 THR A C 1
ATOM 701 O O . THR A 1 92 ? 5.137 -9.847 -21.984 1.00 96.75 92 THR A O 1
ATOM 704 N N . VAL A 1 93 ? 4.507 -10.173 -19.866 1.00 96.88 93 VAL A N 1
ATOM 705 C CA . VAL A 1 93 ? 5.853 -10.000 -19.311 1.00 96.88 93 VAL A CA 1
ATOM 706 C C . VAL A 1 93 ? 6.712 -11.229 -19.567 1.00 96.88 93 VAL A C 1
ATOM 708 O O . VAL A 1 93 ? 7.879 -11.099 -19.931 1.00 96.88 93 VAL A O 1
ATOM 711 N N . SER A 1 94 ? 6.145 -12.429 -19.425 1.00 96.56 94 SER A N 1
ATOM 712 C CA . SER A 1 94 ? 6.865 -13.683 -19.667 1.00 96.56 94 SER A CA 1
ATOM 713 C C . SER A 1 94 ? 7.267 -13.876 -21.133 1.00 96.56 94 SER A C 1
ATOM 715 O O . SER A 1 94 ? 8.270 -14.531 -21.406 1.00 96.56 94 SER A O 1
ATOM 717 N N . THR A 1 95 ? 6.526 -13.276 -22.069 1.00 96.62 95 THR A N 1
ATOM 718 C CA . THR A 1 95 ? 6.832 -13.285 -23.507 1.00 96.62 95 THR A CA 1
ATOM 719 C C . THR A 1 95 ? 7.743 -12.134 -23.941 1.00 96.62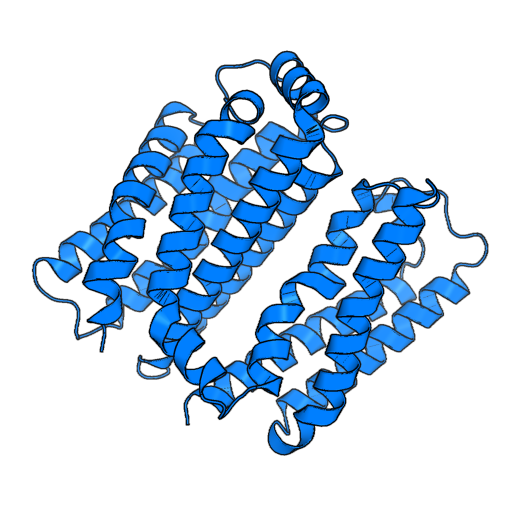 95 THR A C 1
ATOM 721 O O . THR A 1 95 ? 8.128 -12.075 -25.107 1.00 96.62 95 THR A O 1
ATOM 724 N N . GLY A 1 96 ? 8.105 -11.222 -23.030 1.00 94.50 96 GLY A N 1
ATOM 725 C CA . GLY A 1 96 ? 8.929 -10.047 -23.324 1.00 94.50 96 GLY A CA 1
ATOM 726 C C . GLY A 1 96 ? 8.199 -8.927 -24.073 1.00 94.50 96 GLY A C 1
ATOM 727 O O . GLY A 1 96 ? 8.843 -7.970 -24.499 1.00 94.50 96 GLY A O 1
ATOM 728 N N . GLU A 1 97 ? 6.875 -9.022 -24.230 1.00 94.50 97 GLU A N 1
ATOM 729 C CA . GLU A 1 97 ? 6.052 -7.984 -24.860 1.00 94.50 97 GLU A CA 1
ATOM 730 C C . GLU A 1 97 ? 5.966 -6.738 -23.975 1.00 94.50 97 GLU A C 1
ATOM 732 O O . GLU A 1 97 ? 6.172 -5.617 -24.446 1.00 94.50 97 GLU A O 1
ATOM 737 N N . LEU A 1 98 ? 5.702 -6.939 -22.679 1.00 95.88 98 LEU A N 1
ATOM 738 C CA . LEU A 1 98 ? 5.711 -5.871 -21.690 1.00 95.88 98 LEU A CA 1
ATOM 739 C C . LEU A 1 98 ? 6.880 -6.026 -20.713 1.00 95.88 98 LEU A C 1
ATOM 741 O O . LEU A 1 98 ? 7.209 -7.121 -20.268 1.00 95.88 98 LEU A O 1
ATOM 745 N N . PRO A 1 99 ? 7.517 -4.920 -20.318 1.00 96.00 99 PRO A N 1
ATOM 746 C CA . PRO A 1 99 ? 8.556 -4.940 -19.305 1.00 96.00 99 PRO A CA 1
ATOM 747 C C . PRO A 1 99 ? 7.950 -4.946 -17.896 1.00 96.00 99 PRO A C 1
ATOM 749 O O . PRO A 1 99 ? 6.919 -4.314 -17.644 1.00 96.00 99 PRO A O 1
ATOM 752 N N . VAL A 1 100 ? 8.658 -5.561 -16.940 1.00 96.25 100 VAL A N 1
ATOM 753 C CA . VAL A 1 100 ? 8.247 -5.623 -15.521 1.00 96.25 100 VAL A CA 1
ATOM 754 C C . VAL A 1 100 ? 7.986 -4.234 -14.929 1.00 96.25 100 VAL A C 1
ATOM 756 O O . VAL A 1 100 ? 7.126 -4.106 -14.068 1.00 96.25 100 VAL A O 1
ATOM 759 N N . ARG A 1 101 ? 8.640 -3.175 -15.430 1.00 95.88 101 ARG A N 1
ATOM 760 C CA . ARG A 1 101 ? 8.442 -1.770 -15.007 1.00 95.88 101 ARG A CA 1
ATOM 761 C C . ARG A 1 101 ? 6.999 -1.257 -15.089 1.00 95.88 101 ARG A C 1
ATOM 763 O O . ARG A 1 101 ? 6.697 -0.226 -14.503 1.00 95.88 101 ARG A O 1
ATOM 770 N N . THR A 1 102 ? 6.114 -1.966 -15.792 1.00 96.81 102 THR A N 1
ATOM 771 C CA . THR A 1 102 ? 4.667 -1.689 -15.831 1.00 96.81 102 THR A CA 1
ATOM 772 C C . THR A 1 102 ? 3.904 -2.225 -14.610 1.00 96.81 102 THR A C 1
ATOM 774 O O . THR A 1 102 ? 2.724 -1.926 -14.454 1.00 96.81 102 THR A O 1
ATOM 777 N N . PHE A 1 103 ? 4.563 -2.952 -13.701 1.00 97.38 103 PHE A N 1
ATOM 778 C CA . PHE A 1 103 ? 3.987 -3.487 -12.462 1.00 97.38 103 PHE A CA 1
ATOM 779 C C . PHE A 1 103 ? 3.216 -2.463 -11.607 1.00 97.38 103 PHE A C 1
ATOM 781 O O . PHE A 1 103 ? 2.161 -2.840 -11.099 1.00 97.38 103 PHE A O 1
ATOM 788 N N . PRO A 1 104 ? 3.629 -1.181 -11.470 1.00 96.81 104 PRO A N 1
ATOM 789 C CA . PRO A 1 104 ? 2.846 -0.197 -10.723 1.00 96.81 104 PRO A CA 1
ATOM 790 C C . PRO A 1 104 ? 1.406 -0.060 -11.236 1.00 96.81 104 PRO A C 1
ATOM 792 O O . PRO A 1 104 ? 0.490 0.076 -10.429 1.00 96.81 104 PRO A O 1
ATOM 795 N N . LEU A 1 105 ? 1.178 -0.172 -12.554 1.00 95.25 105 LEU A N 1
ATOM 796 C CA . LEU A 1 105 ? -0.176 -0.166 -13.115 1.00 95.25 105 LEU A CA 1
ATOM 797 C C . LEU A 1 105 ? -1.006 -1.313 -12.536 1.00 95.25 105 LEU A C 1
ATOM 799 O O . LEU A 1 105 ? -2.100 -1.078 -12.049 1.00 95.25 105 LEU A O 1
ATOM 803 N N . ILE A 1 106 ? -0.456 -2.525 -12.525 1.00 97.00 106 ILE A N 1
ATOM 804 C CA . ILE A 1 106 ? -1.131 -3.731 -12.028 1.00 97.00 106 ILE A CA 1
ATOM 805 C C . ILE A 1 106 ? -1.395 -3.649 -10.529 1.00 97.00 106 ILE A C 1
ATOM 807 O O . ILE A 1 106 ? -2.439 -4.059 -10.032 1.00 97.00 106 ILE A O 1
ATOM 811 N N . VAL A 1 107 ? -0.457 -3.086 -9.778 1.00 97.56 107 VAL A N 1
ATOM 812 C CA . VAL A 1 107 ? -0.628 -2.906 -8.340 1.00 97.56 107 VAL A CA 1
ATOM 813 C C . VAL A 1 107 ? -1.837 -2.020 -8.046 1.00 97.56 107 VAL A C 1
ATOM 815 O O . VAL A 1 107 ? -2.708 -2.421 -7.272 1.00 97.56 107 VAL A O 1
ATOM 818 N N . PHE A 1 108 ? -1.903 -0.842 -8.671 1.00 96.38 108 PHE A N 1
ATOM 819 C CA . PHE A 1 108 ? -2.960 0.134 -8.414 1.00 96.38 108 PHE A CA 1
ATOM 820 C C . PHE A 1 108 ? -4.278 -0.193 -9.103 1.00 96.38 108 PHE A C 1
ATOM 822 O O . PHE A 1 108 ? -5.329 0.068 -8.519 1.00 96.38 108 PHE A O 1
ATOM 829 N N . ASP A 1 109 ? -4.244 -0.742 -10.313 1.00 96.38 109 ASP A N 1
ATOM 830 C CA . ASP A 1 109 ? -5.460 -1.074 -11.045 1.00 96.38 109 ASP A CA 1
ATOM 831 C C . ASP A 1 109 ? -6.071 -2.368 -10.520 1.00 96.38 109 ASP A C 1
ATOM 833 O O . ASP A 1 109 ? -7.287 -2.454 -10.399 1.00 96.38 109 ASP A O 1
ATOM 837 N N . ASP A 1 110 ? -5.266 -3.327 -10.061 1.00 97.12 110 ASP A N 1
ATOM 838 C CA . ASP A 1 110 ? -5.757 -4.662 -9.730 1.00 97.12 110 ASP A CA 1
ATOM 839 C C . ASP A 1 110 ? -5.525 -5.062 -8.269 1.00 97.12 110 ASP A C 1
ATOM 841 O O . ASP A 1 110 ? -6.486 -5.228 -7.508 1.00 97.12 110 ASP A O 1
ATOM 845 N N . LEU A 1 111 ? -4.262 -5.221 -7.858 1.00 97.56 111 LEU A N 1
ATOM 846 C CA . LEU A 1 111 ? -3.903 -5.976 -6.648 1.00 97.56 111 LEU A CA 1
ATOM 847 C C . LEU A 1 111 ? -4.437 -5.354 -5.353 1.00 97.56 111 LEU A C 1
ATOM 849 O O . LEU A 1 111 ? -4.934 -6.073 -4.482 1.00 97.56 111 LEU A O 1
ATOM 853 N N . VAL A 1 112 ? -4.386 -4.023 -5.218 1.00 96.94 112 VAL A N 1
ATOM 854 C CA . VAL A 1 112 ? -4.860 -3.331 -4.001 1.00 96.94 112 VAL A CA 1
ATOM 855 C C . VAL A 1 112 ? -6.357 -3.535 -3.742 1.00 96.94 112 VAL A C 1
ATOM 857 O O . VAL A 1 112 ? -6.816 -3.409 -2.605 1.00 96.94 112 VAL A O 1
ATOM 860 N N . TRP A 1 113 ? -7.129 -3.895 -4.770 1.00 97.19 113 TRP A N 1
ATOM 861 C CA . TRP A 1 113 ? -8.576 -4.076 -4.673 1.00 97.19 113 TRP A CA 1
ATOM 862 C C . TRP A 1 113 ? -8.995 -5.506 -4.330 1.00 97.19 113 TRP A C 1
ATOM 864 O O . TRP A 1 113 ? -10.145 -5.721 -3.945 1.00 97.19 113 TRP A O 1
ATOM 874 N N . TRP A 1 114 ? -8.091 -6.486 -4.425 1.00 96.94 114 TRP A N 1
ATOM 875 C CA . TRP A 1 114 ? -8.413 -7.898 -4.195 1.00 96.94 114 TRP A CA 1
ATOM 876 C C . TRP A 1 114 ? -8.969 -8.148 -2.796 1.00 96.94 114 TRP A C 1
ATOM 878 O O . TRP A 1 114 ? -10.015 -8.777 -2.635 1.00 96.94 114 TRP A O 1
ATOM 888 N N . VAL A 1 115 ? -8.296 -7.612 -1.776 1.00 93.94 115 VAL A N 1
ATOM 889 C CA . VAL A 1 115 ? -8.712 -7.756 -0.376 1.00 93.94 115 VAL A CA 1
ATOM 890 C C . VAL A 1 115 ? -10.049 -7.059 -0.101 1.00 93.94 115 VAL A C 1
ATOM 892 O O . VAL A 1 115 ? -10.956 -7.738 0.387 1.00 93.94 115 VAL A O 1
ATOM 895 N N . PRO A 1 116 ? -10.244 -5.754 -0.398 1.00 94.50 116 PRO A N 1
ATOM 896 C CA . PRO A 1 116 ? -11.519 -5.104 -0.112 1.00 94.50 116 PRO A CA 1
ATOM 897 C C . PRO A 1 116 ? -12.678 -5.727 -0.899 1.00 94.50 116 PRO A C 1
ATOM 899 O O . PRO A 1 116 ? -13.730 -5.969 -0.310 1.00 94.50 116 PRO A O 1
ATOM 902 N N . PHE A 1 117 ? -12.504 -6.060 -2.182 1.00 96.94 117 PHE A N 1
ATOM 903 C CA . PHE A 1 117 ? -13.573 -6.692 -2.966 1.00 96.94 117 PHE A CA 1
ATOM 904 C C . PHE A 1 117 ? -13.868 -8.106 -2.474 1.00 96.94 117 PHE A C 1
ATOM 906 O O . PHE A 1 117 ? -15.033 -8.447 -2.278 1.00 96.94 117 PHE A O 1
ATOM 913 N N . GLY A 1 118 ? -12.835 -8.901 -2.183 1.00 96.00 118 GLY A N 1
ATOM 914 C CA . GLY A 1 118 ? -12.990 -10.218 -1.577 1.00 96.00 118 GLY A CA 1
ATOM 915 C C . GLY A 1 118 ? -13.803 -10.147 -0.285 1.00 96.00 118 GLY A C 1
ATOM 916 O O . GLY A 1 118 ? -14.820 -10.827 -0.167 1.00 96.00 118 GLY A O 1
ATOM 917 N N . LEU A 1 119 ? -13.426 -9.258 0.643 1.00 93.56 119 LEU A N 1
ATOM 918 C CA . LEU A 1 119 ? -14.131 -9.060 1.914 1.00 93.56 119 LEU A CA 1
ATOM 919 C C . LEU A 1 119 ? -15.584 -8.604 1.740 1.00 93.56 119 LEU A C 1
ATOM 921 O O . LEU A 1 119 ? -16.434 -9.046 2.511 1.00 93.56 119 LEU A O 1
ATOM 925 N N . ILE A 1 120 ? -15.883 -7.764 0.743 1.00 94.25 120 ILE A N 1
ATOM 926 C CA . ILE A 1 120 ? -17.260 -7.366 0.410 1.00 94.25 120 ILE A CA 1
ATOM 927 C C . ILE A 1 120 ? -18.072 -8.580 -0.063 1.00 94.25 120 ILE A C 1
ATOM 929 O O . ILE A 1 120 ? -19.211 -8.762 0.363 1.00 94.25 120 ILE A O 1
ATOM 933 N N . LEU A 1 121 ? -17.498 -9.437 -0.912 1.00 95.25 121 LEU A N 1
ATOM 934 C CA . LEU A 1 121 ? -18.192 -10.606 -1.466 1.00 95.25 121 LEU A CA 1
ATOM 935 C C . LEU A 1 121 ? -18.466 -11.701 -0.437 1.00 95.25 121 LEU A C 1
ATOM 937 O O . LEU A 1 121 ? -19.481 -12.395 -0.544 1.00 95.25 121 LEU A O 1
ATOM 941 N N . ILE A 1 122 ? -17.572 -11.859 0.540 1.00 94.06 122 ILE A N 1
ATOM 942 C CA . ILE A 1 122 ? -17.726 -12.827 1.630 1.00 94.06 122 ILE A CA 1
ATOM 943 C C . ILE A 1 122 ? -18.325 -12.206 2.898 1.00 94.06 122 ILE A C 1
ATOM 945 O O . ILE A 1 122 ? -18.329 -12.866 3.943 1.00 94.06 122 ILE A O 1
ATOM 949 N N . ASP A 1 123 ? -18.818 -10.963 2.857 1.00 90.56 123 ASP A N 1
ATOM 950 C CA . ASP A 1 123 ? -19.389 -10.324 4.045 1.00 90.56 123 ASP A CA 1
ATOM 951 C C . ASP A 1 123 ? -20.564 -11.146 4.604 1.00 90.56 123 ASP A C 1
ATOM 953 O O . ASP A 1 123 ? -21.309 -11.813 3.888 1.00 90.56 123 ASP A O 1
ATOM 957 N N . GLY A 1 124 ? -20.678 -11.172 5.931 1.00 87.06 124 GLY A N 1
ATOM 958 C CA . GLY A 1 124 ? -21.614 -12.046 6.648 1.00 87.06 124 GLY A CA 1
ATOM 959 C C . GLY A 1 124 ? -21.171 -13.511 6.800 1.00 87.06 124 GLY A C 1
ATOM 960 O O . GLY A 1 124 ? -21.741 -14.223 7.630 1.00 87.06 124 GLY A O 1
ATOM 961 N N . SER A 1 125 ? -20.123 -13.969 6.105 1.00 92.31 125 SER A N 1
ATOM 962 C CA . SER A 1 125 ? -19.566 -15.319 6.300 1.00 92.31 125 SER A CA 1
ATOM 963 C C . SER A 1 125 ? -18.762 -15.456 7.603 1.00 92.31 125 SER A C 1
ATOM 965 O O . SER A 1 125 ? -18.313 -14.472 8.202 1.00 92.31 125 SER A O 1
ATOM 967 N N . ALA A 1 126 ? -18.540 -16.702 8.040 1.00 93.88 126 ALA A N 1
ATOM 968 C CA . ALA A 1 126 ? -17.650 -17.005 9.164 1.00 93.88 126 ALA A CA 1
ATOM 969 C C . ALA A 1 126 ? -16.195 -16.593 8.882 1.00 93.88 126 ALA A C 1
ATOM 971 O O . ALA A 1 126 ? -15.517 -16.091 9.774 1.00 93.88 126 ALA A O 1
ATOM 972 N N . ILE A 1 127 ? -15.752 -16.726 7.628 1.00 92.88 127 ILE A N 1
ATOM 973 C CA . ILE A 1 127 ? -14.402 -16.358 7.188 1.00 92.88 127 ILE A CA 1
ATOM 974 C C . ILE A 1 127 ? -14.195 -14.844 7.310 1.00 92.88 127 ILE A C 1
ATOM 976 O O . ILE A 1 127 ? -13.214 -14.401 7.901 1.00 92.88 127 ILE A O 1
ATOM 980 N N . ALA A 1 128 ? -15.146 -14.034 6.836 1.00 91.19 128 ALA A N 1
ATOM 981 C CA . ALA A 1 128 ? -15.052 -12.576 6.943 1.00 91.19 128 ALA A CA 1
ATOM 982 C C . ALA A 1 128 ? -15.047 -12.093 8.399 1.00 91.19 128 ALA A C 1
ATOM 984 O O . ALA A 1 128 ? -14.399 -11.097 8.724 1.00 91.19 128 ALA A O 1
ATOM 985 N N . ARG A 1 129 ? -15.779 -12.775 9.292 1.00 91.31 129 ARG A N 1
ATOM 986 C CA . ARG A 1 129 ? -15.703 -12.508 10.737 1.00 91.31 129 ARG A CA 1
ATOM 987 C C . ARG A 1 129 ? -14.322 -12.850 11.282 1.00 91.31 129 ARG A C 1
ATOM 989 O O . ARG A 1 129 ? -13.709 -11.988 11.894 1.00 91.31 129 ARG A O 1
ATOM 996 N N . LEU A 1 130 ? -13.796 -14.034 10.965 1.00 92.88 130 LEU A N 1
ATOM 997 C CA . LEU A 1 130 ? -12.468 -14.461 11.403 1.00 92.88 130 LEU A CA 1
ATOM 998 C C . LEU A 1 130 ? -11.369 -13.480 10.968 1.00 92.88 130 LEU A C 1
ATOM 1000 O O . LEU A 1 130 ? -10.558 -13.080 11.799 1.00 92.88 130 LEU A O 1
ATOM 1004 N N . ILE A 1 131 ? -11.359 -13.057 9.699 1.00 92.75 131 ILE A N 1
ATOM 1005 C CA . ILE A 1 131 ? -10.368 -12.095 9.188 1.00 92.75 131 ILE A CA 1
ATOM 1006 C C . ILE A 1 131 ? -10.481 -10.762 9.931 1.00 92.75 131 ILE A C 1
ATOM 1008 O O . ILE A 1 131 ? -9.471 -10.221 10.375 1.00 92.75 131 ILE A O 1
ATOM 1012 N N . ARG A 1 132 ? -11.705 -10.245 10.117 1.00 91.12 132 ARG A N 1
ATOM 1013 C CA . ARG A 1 132 ? -11.922 -8.999 10.865 1.00 91.12 132 ARG A CA 1
ATOM 1014 C C . ARG A 1 132 ? -11.482 -9.135 12.318 1.00 91.12 132 ARG A C 1
ATOM 1016 O O . ARG A 1 132 ? -10.791 -8.260 12.816 1.00 91.12 132 ARG A O 1
ATOM 1023 N N . ASP A 1 133 ? -11.823 -10.215 13.002 1.00 91.69 133 ASP A N 1
ATOM 1024 C CA . ASP A 1 133 ? -11.473 -10.393 14.414 1.00 91.69 133 ASP A CA 1
ATOM 1025 C C . ASP A 1 133 ? -9.965 -10.578 14.616 1.00 91.69 133 ASP A C 1
ATOM 1027 O O . ASP A 1 133 ? -9.415 -10.136 15.624 1.00 91.69 133 ASP A O 1
ATOM 1031 N N . ARG A 1 134 ? -9.278 -11.171 13.633 1.00 95.56 134 ARG A N 1
ATOM 1032 C CA . ARG A 1 134 ? -7.826 -11.392 13.645 1.00 95.56 134 ARG A CA 1
ATOM 1033 C C . ARG A 1 134 ? -7.018 -10.287 12.965 1.00 95.56 134 ARG A C 1
ATOM 1035 O O . ARG A 1 134 ? -5.800 -10.426 12.906 1.00 95.56 134 ARG A O 1
ATOM 1042 N N . ALA A 1 135 ? -7.636 -9.200 12.496 1.00 95.94 135 ALA A N 1
ATOM 1043 C CA . ALA A 1 135 ? -6.941 -8.151 11.744 1.00 95.94 135 ALA A CA 1
ATOM 1044 C C . ALA A 1 135 ? -5.676 -7.614 12.450 1.00 95.94 135 ALA A C 1
ATOM 1046 O O . ALA A 1 135 ? -4.648 -7.518 11.780 1.00 95.94 135 ALA A O 1
ATOM 1047 N N . PRO A 1 136 ? -5.664 -7.366 13.781 1.00 97.44 136 PRO A N 1
ATOM 1048 C CA . PRO A 1 136 ? -4.434 -6.963 14.458 1.00 97.44 136 PRO A CA 1
ATOM 1049 C C . PRO A 1 136 ? -3.346 -8.032 14.426 1.00 97.44 136 PRO A C 1
ATOM 1051 O O . PRO A 1 136 ? -2.207 -7.733 14.094 1.00 97.44 136 PRO A O 1
ATOM 1054 N N . SER A 1 137 ? -3.686 -9.292 14.704 1.00 97.75 137 SER A N 1
ATOM 1055 C CA . SER A 1 137 ? -2.719 -10.395 14.676 1.00 97.75 137 SER A CA 1
ATOM 1056 C C . SER A 1 137 ? -2.166 -10.647 13.273 1.00 97.75 137 SER A C 1
ATOM 1058 O O . SER A 1 137 ? -0.978 -10.916 13.133 1.00 97.75 137 SER A O 1
ATOM 1060 N N . ILE A 1 138 ? -3.008 -10.531 12.240 1.00 97.69 138 ILE A N 1
ATOM 1061 C CA . ILE A 1 138 ? -2.589 -10.620 10.834 1.00 97.69 138 ILE A CA 1
ATOM 1062 C C . ILE A 1 138 ? -1.610 -9.486 10.516 1.00 97.69 138 ILE A C 1
ATOM 1064 O O . ILE A 1 138 ? -0.540 -9.747 9.976 1.00 97.69 138 ILE A O 1
ATOM 1068 N N . CYS A 1 139 ? -1.937 -8.251 10.910 1.00 98.38 139 CYS A N 1
ATOM 1069 C CA . CYS A 1 139 ? -1.065 -7.097 10.719 1.00 98.38 139 CYS A CA 1
ATOM 1070 C C . CYS A 1 139 ? 0.284 -7.273 11.427 1.00 98.38 139 CYS A C 1
ATOM 1072 O O . CYS A 1 139 ? 1.331 -7.126 10.801 1.00 98.38 139 CYS A O 1
ATOM 1074 N N . GLY A 1 140 ? 0.277 -7.646 12.709 1.00 98.31 140 GLY A N 1
ATOM 1075 C CA . GLY A 1 140 ? 1.498 -7.887 13.478 1.00 98.31 140 GLY A CA 1
ATOM 1076 C C . GLY A 1 140 ? 2.363 -9.005 12.889 1.00 98.31 140 GLY A C 1
ATOM 1077 O O . GLY A 1 140 ? 3.579 -8.859 12.811 1.00 98.31 140 GLY A O 1
ATOM 1078 N N . ALA A 1 141 ? 1.747 -10.096 12.421 1.00 98.31 141 ALA A N 1
ATOM 1079 C CA . ALA A 1 141 ? 2.461 -11.197 11.776 1.00 98.31 141 ALA A CA 1
ATOM 1080 C C . ALA A 1 141 ? 3.076 -10.781 10.434 1.00 98.31 141 ALA A C 1
ATOM 1082 O O . ALA A 1 141 ? 4.255 -11.035 10.208 1.00 98.31 141 ALA A O 1
ATOM 1083 N N . LEU A 1 142 ? 2.316 -10.114 9.560 1.00 98.19 142 LEU A N 1
ATOM 1084 C CA . LEU A 1 142 ? 2.819 -9.665 8.259 1.00 98.19 142 LEU A CA 1
ATOM 1085 C C . LEU A 1 142 ? 3.935 -8.629 8.402 1.00 98.19 142 LEU A C 1
ATOM 1087 O O . LEU A 1 142 ? 4.915 -8.709 7.673 1.00 98.19 142 LEU A O 1
ATOM 1091 N N . ASN A 1 143 ? 3.844 -7.718 9.373 1.00 98.19 143 ASN A N 1
ATOM 1092 C CA . ASN A 1 143 ? 4.917 -6.763 9.652 1.00 98.19 143 ASN A CA 1
ATOM 1093 C C . ASN A 1 143 ? 6.162 -7.451 10.233 1.00 98.19 143 ASN A C 1
ATOM 1095 O O . ASN A 1 143 ? 7.276 -7.104 9.857 1.00 98.19 143 ASN A O 1
ATOM 1099 N N . LEU A 1 144 ? 6.004 -8.473 11.083 1.00 97.81 144 LEU A N 1
ATOM 1100 C CA . LEU A 1 144 ? 7.136 -9.272 11.561 1.00 97.81 144 LEU A CA 1
ATOM 1101 C C . LEU A 1 144 ? 7.823 -10.036 10.418 1.00 97.81 144 LEU A C 1
ATOM 1103 O O . LEU A 1 144 ? 9.048 -10.015 10.320 1.00 97.81 144 LEU A O 1
ATOM 1107 N N . ILE A 1 145 ? 7.044 -10.677 9.540 1.00 97.94 145 ILE A N 1
ATOM 1108 C CA . ILE A 1 145 ? 7.565 -11.352 8.340 1.00 97.94 145 ILE A CA 1
ATOM 1109 C C . ILE A 1 145 ? 8.238 -10.332 7.417 1.00 97.94 145 ILE A C 1
ATOM 1111 O O . ILE A 1 145 ? 9.316 -10.610 6.898 1.00 97.94 145 ILE A O 1
ATOM 1115 N N . GLY A 1 146 ? 7.643 -9.146 7.270 1.00 96.81 146 GLY A N 1
ATOM 1116 C CA . GLY A 1 146 ? 8.233 -8.003 6.588 1.00 96.81 146 GLY A CA 1
ATOM 1117 C C . GLY A 1 146 ? 9.627 -7.727 7.119 1.00 96.81 146 GLY A C 1
ATOM 1118 O O . GLY A 1 146 ? 10.584 -7.846 6.364 1.00 96.81 146 GLY A O 1
ATOM 1119 N N . VAL A 1 147 ? 9.770 -7.429 8.414 1.00 96.00 147 VAL A N 1
ATOM 1120 C CA . VAL A 1 147 ? 11.062 -7.103 9.051 1.00 96.00 147 VAL A CA 1
ATOM 1121 C C . VAL A 1 147 ? 12.098 -8.207 8.862 1.00 96.00 147 VAL A C 1
ATOM 1123 O O . VAL A 1 147 ? 13.260 -7.915 8.586 1.00 96.00 147 VAL A O 1
ATOM 1126 N N . ILE A 1 148 ? 11.686 -9.472 8.954 1.00 95.00 148 ILE A N 1
ATOM 1127 C CA . ILE A 1 148 ? 12.560 -10.608 8.644 1.00 95.00 148 ILE A CA 1
ATOM 1128 C C . ILE A 1 148 ? 13.014 -10.538 7.177 1.00 95.00 148 ILE A C 1
ATOM 1130 O O . ILE A 1 148 ? 14.207 -10.635 6.903 1.00 95.00 148 ILE A O 1
ATOM 1134 N N . GLY A 1 149 ? 12.096 -10.300 6.239 1.00 95.19 149 GLY A N 1
ATOM 1135 C CA . GLY A 1 149 ? 12.411 -10.087 4.826 1.00 95.19 149 GLY A CA 1
ATOM 1136 C C . GLY A 1 149 ? 13.324 -8.880 4.578 1.00 95.19 149 GLY A C 1
ATOM 1137 O O . GLY A 1 149 ? 14.233 -8.970 3.757 1.00 95.19 149 GLY A O 1
ATOM 1138 N N . LEU A 1 150 ? 13.156 -7.784 5.325 1.00 94.81 150 LEU A N 1
ATOM 1139 C CA . LEU A 1 150 ? 14.045 -6.623 5.264 1.00 94.81 150 LEU A CA 1
ATOM 1140 C C . LEU A 1 150 ? 15.472 -7.016 5.636 1.00 94.81 150 LEU A C 1
ATOM 1142 O O . LEU A 1 150 ? 16.390 -6.734 4.874 1.00 94.81 150 LEU A O 1
ATOM 1146 N N . VAL A 1 151 ? 15.659 -7.699 6.765 1.00 93.31 151 VAL A N 1
ATOM 1147 C CA . VAL A 1 151 ? 16.989 -8.115 7.232 1.00 93.31 151 VAL A CA 1
ATOM 1148 C C . VAL A 1 151 ? 17.630 -9.130 6.283 1.00 93.31 151 VAL A C 1
ATOM 1150 O O . VAL A 1 151 ? 18.821 -9.027 6.003 1.00 93.31 151 VAL A O 1
ATOM 1153 N N . LEU A 1 152 ? 16.857 -10.097 5.782 1.00 92.38 152 LEU A N 1
ATOM 1154 C CA . LEU A 1 152 ? 17.391 -11.202 4.982 1.00 92.38 152 LEU A CA 1
ATOM 1155 C C . LEU A 1 152 ? 17.599 -10.854 3.503 1.00 92.38 152 LEU A C 1
ATOM 1157 O O . LEU A 1 152 ? 18.534 -11.369 2.893 1.00 92.38 152 LEU A O 1
ATOM 1161 N N . PHE A 1 153 ? 16.726 -10.031 2.914 1.00 94.19 153 PHE A N 1
ATOM 1162 C CA . PHE A 1 153 ? 16.651 -9.859 1.457 1.00 94.19 153 PHE A CA 1
ATOM 1163 C C . PHE A 1 153 ? 16.801 -8.416 0.979 1.00 94.19 153 PHE A C 1
ATOM 1165 O O . PHE A 1 153 ? 17.180 -8.203 -0.170 1.00 94.19 153 PHE A O 1
ATOM 1172 N N . LEU A 1 154 ? 16.468 -7.420 1.806 1.00 95.81 154 LEU A N 1
ATOM 1173 C CA . LEU A 1 154 ? 16.426 -6.026 1.350 1.00 95.81 154 LEU A CA 1
ATOM 1174 C C . LEU A 1 154 ? 17.596 -5.196 1.872 1.00 95.81 154 LEU A C 1
ATOM 1176 O O . LEU A 1 154 ? 18.064 -4.316 1.151 1.00 95.81 154 LEU A O 1
ATOM 1180 N N . GLN A 1 155 ? 18.087 -5.468 3.088 1.00 93.88 155 GLN A N 1
ATOM 1181 C CA . GLN A 1 155 ? 19.074 -4.637 3.787 1.00 93.88 155 GLN A CA 1
ATOM 1182 C C . GLN A 1 155 ? 20.276 -4.291 2.902 1.00 93.88 155 GLN A C 1
ATOM 1184 O O . GLN A 1 155 ? 20.544 -3.098 2.770 1.00 93.88 155 GLN A O 1
ATOM 1189 N N . PRO A 1 156 ? 20.930 -5.238 2.199 1.00 94.12 156 PRO A N 1
ATOM 1190 C CA . PRO A 1 156 ? 22.112 -4.902 1.407 1.00 94.12 156 PRO A CA 1
ATOM 1191 C C . PRO A 1 156 ? 21.817 -3.966 0.221 1.00 94.12 156 PRO A C 1
ATOM 1193 O O . PRO A 1 156 ? 22.710 -3.248 -0.227 1.00 94.12 156 PRO A O 1
ATOM 1196 N N . GLY A 1 157 ? 20.574 -3.951 -0.275 1.00 93.25 157 GLY A N 1
ATOM 1197 C CA . GLY A 1 157 ? 20.111 -3.050 -1.332 1.00 93.25 157 GLY A CA 1
ATOM 1198 C C . GLY A 1 157 ? 19.570 -1.712 -0.814 1.00 93.25 157 GLY A C 1
ATOM 1199 O O . GLY A 1 157 ? 19.570 -0.727 -1.550 1.00 93.25 157 GLY A O 1
ATOM 1200 N N . VAL A 1 158 ? 19.136 -1.617 0.447 1.00 91.69 158 VAL A N 1
ATOM 1201 C CA . VAL A 1 158 ? 18.626 -0.359 1.035 1.00 91.69 158 VAL A CA 1
ATOM 1202 C C . VAL A 1 158 ? 19.612 0.348 1.964 1.00 91.69 158 VAL A C 1
ATOM 1204 O O . VAL A 1 158 ? 19.352 1.485 2.350 1.00 91.69 158 VAL A O 1
ATOM 1207 N N . ASP A 1 159 ? 20.741 -0.284 2.286 1.00 89.75 159 ASP A N 1
ATOM 1208 C CA . ASP A 1 159 ? 21.745 0.234 3.214 1.00 89.75 159 ASP A CA 1
ATOM 1209 C C . ASP A 1 159 ? 22.340 1.573 2.738 1.00 89.75 159 ASP A C 1
ATOM 1211 O O . ASP A 1 159 ? 23.047 1.603 1.726 1.00 89.75 159 ASP A O 1
ATOM 1215 N N . PRO A 1 160 ? 22.105 2.688 3.454 1.00 82.81 160 PRO A N 1
ATOM 1216 C CA . PRO A 1 160 ? 22.665 3.983 3.085 1.00 82.81 160 PRO A CA 1
ATOM 1217 C C . PRO A 1 160 ? 24.184 4.066 3.294 1.00 82.81 160 PRO A C 1
ATOM 1219 O O . PRO A 1 160 ? 24.800 4.995 2.780 1.00 82.81 160 PRO A O 1
ATOM 1222 N N . ALA A 1 161 ? 24.799 3.130 4.029 1.00 87.19 161 ALA A N 1
ATOM 1223 C CA . ALA A 1 161 ? 26.252 3.066 4.177 1.00 87.19 161 ALA A CA 1
ATOM 1224 C C . ALA A 1 161 ? 26.955 2.526 2.920 1.00 87.19 161 ALA A C 1
ATOM 1226 O O . ALA A 1 161 ? 28.167 2.688 2.778 1.00 87.19 161 ALA A O 1
ATOM 1227 N N . ARG A 1 162 ? 26.213 1.884 2.008 1.00 90.50 162 ARG A N 1
ATOM 1228 C CA . ARG A 1 162 ? 26.727 1.392 0.727 1.00 90.50 162 ARG A CA 1
ATOM 1229 C C . ARG A 1 162 ? 26.477 2.417 -0.371 1.00 90.50 162 ARG A C 1
ATOM 1231 O O . ARG A 1 162 ? 25.418 3.046 -0.421 1.00 90.50 162 ARG A O 1
ATOM 1238 N N . ASP A 1 163 ? 27.431 2.545 -1.287 1.00 93.00 163 ASP A N 1
ATOM 1239 C CA . ASP A 1 163 ? 27.229 3.360 -2.480 1.00 93.00 163 ASP A CA 1
ATOM 1240 C C . ASP A 1 163 ? 26.127 2.778 -3.391 1.00 93.00 163 ASP A C 1
ATOM 1242 O O . ASP A 1 163 ? 25.713 1.618 -3.271 1.00 93.00 163 ASP A O 1
ATOM 1246 N N . LEU A 1 164 ? 25.610 3.608 -4.302 1.00 93.81 164 LEU A N 1
ATOM 1247 C CA . LEU A 1 164 ? 24.509 3.213 -5.185 1.00 93.81 164 LEU A CA 1
ATOM 1248 C C . LEU A 1 164 ? 24.888 2.072 -6.136 1.00 93.81 164 LEU A C 1
ATOM 1250 O O . LEU A 1 164 ? 24.026 1.258 -6.460 1.00 93.81 164 LEU A O 1
ATOM 1254 N N . ALA A 1 165 ? 26.150 1.984 -6.560 1.00 95.38 165 ALA A N 1
ATOM 1255 C CA . ALA A 1 165 ? 26.598 0.951 -7.487 1.00 95.38 165 ALA A CA 1
ATOM 1256 C C . ALA A 1 165 ? 26.612 -0.428 -6.813 1.00 95.38 165 ALA A C 1
ATOM 1258 O O . ALA A 1 165 ? 26.085 -1.389 -7.368 1.00 95.38 165 ALA A O 1
ATOM 1259 N N . ALA A 1 166 ? 27.123 -0.515 -5.585 1.00 96.06 166 ALA A N 1
ATOM 1260 C CA . ALA A 1 166 ? 27.127 -1.729 -4.777 1.00 96.06 166 ALA A CA 1
ATOM 1261 C C . ALA A 1 166 ? 25.704 -2.202 -4.448 1.00 96.06 166 ALA A C 1
ATOM 1263 O O . ALA A 1 166 ? 25.414 -3.399 -4.480 1.00 96.06 166 ALA A O 1
ATOM 1264 N N . ARG A 1 167 ? 24.792 -1.264 -4.166 1.00 96.12 167 ARG A N 1
ATOM 1265 C CA . ARG A 1 167 ? 23.373 -1.572 -3.933 1.00 96.12 167 ARG A CA 1
ATOM 1266 C C . ARG A 1 167 ? 22.696 -2.097 -5.197 1.00 96.12 167 ARG A C 1
ATOM 1268 O O . ARG A 1 167 ? 22.000 -3.106 -5.136 1.00 96.12 167 ARG A O 1
ATOM 1275 N N . ALA A 1 168 ? 22.921 -1.446 -6.338 1.00 96.81 168 ALA A N 1
ATOM 1276 C CA . ALA A 1 168 ? 22.381 -1.872 -7.626 1.00 96.81 168 ALA A CA 1
ATOM 1277 C C . ALA A 1 168 ? 22.916 -3.251 -8.046 1.00 96.81 168 ALA A C 1
ATOM 1279 O O . ALA A 1 168 ? 22.136 -4.092 -8.492 1.00 96.81 168 ALA A O 1
ATOM 1280 N N . ALA A 1 169 ? 24.213 -3.507 -7.839 1.00 97.19 169 ALA A N 1
ATOM 1281 C CA . ALA A 1 169 ? 24.837 -4.802 -8.101 1.00 97.19 169 ALA A CA 1
ATOM 1282 C C . ALA A 1 169 ? 24.181 -5.919 -7.276 1.00 97.19 169 ALA A C 1
ATOM 1284 O O . ALA A 1 169 ? 23.732 -6.913 -7.841 1.00 97.19 169 ALA A O 1
ATOM 1285 N N . TYR A 1 170 ? 24.009 -5.704 -5.965 1.00 97.62 170 TYR A N 1
ATOM 1286 C CA . TYR A 1 170 ? 23.305 -6.652 -5.099 1.00 97.62 170 TYR A CA 1
ATOM 1287 C C . TYR A 1 170 ? 21.878 -6.944 -5.590 1.00 97.62 170 TYR A C 1
ATOM 1289 O O . TYR A 1 170 ? 21.467 -8.100 -5.667 1.00 97.62 170 TYR A O 1
ATOM 1297 N N . ILE A 1 171 ? 21.113 -5.908 -5.950 1.00 97.50 171 ILE A N 1
ATOM 1298 C CA . ILE A 1 171 ? 19.740 -6.086 -6.446 1.00 97.50 171 ILE A CA 1
ATOM 1299 C C . ILE A 1 171 ? 19.733 -6.905 -7.743 1.00 97.50 171 ILE A C 1
ATOM 1301 O O . ILE A 1 171 ? 18.891 -7.790 -7.894 1.00 97.50 171 ILE A O 1
ATOM 1305 N N . GLY A 1 172 ? 20.673 -6.646 -8.657 1.00 96.88 172 GLY A N 1
ATOM 1306 C CA . GLY A 1 172 ? 20.819 -7.403 -9.901 1.00 96.88 172 GLY A CA 1
ATOM 1307 C C . GLY A 1 172 ? 21.119 -8.886 -9.666 1.00 96.88 172 GLY A C 1
ATOM 1308 O O . GLY A 1 172 ? 20.502 -9.742 -10.297 1.00 96.88 172 GLY A O 1
ATOM 1309 N N . GLU A 1 173 ? 22.000 -9.197 -8.714 1.00 97.75 173 GLU A N 1
ATOM 1310 C CA . GLU A 1 173 ? 22.373 -10.573 -8.351 1.00 97.75 173 GLU A CA 1
ATOM 1311 C C . GLU A 1 173 ? 21.256 -11.325 -7.604 1.00 97.75 173 GLU A C 1
ATOM 1313 O O . GLU A 1 173 ? 21.152 -12.550 -7.694 1.00 97.75 173 GLU A O 1
ATOM 1318 N N . HIS A 1 174 ? 20.381 -10.603 -6.894 1.00 97.56 174 HIS A N 1
ATOM 1319 C CA . HIS A 1 174 ? 19.371 -11.176 -5.997 1.00 97.56 174 HIS A CA 1
ATOM 1320 C C . HIS A 1 174 ? 17.927 -10.772 -6.337 1.00 97.56 174 HIS A C 1
ATOM 1322 O O . HIS A 1 174 ? 17.057 -10.735 -5.461 1.00 97.56 174 HIS A O 1
ATOM 1328 N N . LEU A 1 175 ? 17.632 -10.516 -7.614 1.00 96.12 175 LEU A N 1
ATOM 1329 C CA . LEU A 1 175 ? 16.375 -9.904 -8.062 1.00 96.12 175 LEU A CA 1
ATOM 1330 C C . LEU A 1 175 ? 15.102 -10.622 -7.574 1.00 96.12 175 LEU A C 1
ATOM 1332 O O . LEU A 1 175 ? 14.118 -9.976 -7.211 1.00 96.12 175 LEU A O 1
ATOM 1336 N N . GLY A 1 176 ? 15.104 -11.957 -7.534 1.00 96.31 176 GLY A N 1
ATOM 1337 C CA . GLY A 1 176 ? 13.960 -12.737 -7.044 1.00 96.31 176 GLY A CA 1
ATOM 1338 C C . GLY A 1 176 ? 13.683 -12.528 -5.550 1.00 96.31 176 GLY A C 1
ATOM 1339 O O . GLY A 1 176 ? 12.533 -12.314 -5.156 1.00 96.31 176 GLY A O 1
ATOM 1340 N N . ALA A 1 177 ? 14.734 -12.537 -4.725 1.00 96.88 177 ALA A N 1
ATOM 1341 C CA . ALA A 1 177 ? 14.631 -12.288 -3.287 1.00 96.88 177 ALA A CA 1
ATOM 1342 C C . ALA A 1 177 ? 14.238 -10.832 -3.008 1.00 96.88 177 ALA A C 1
ATOM 1344 O O . ALA A 1 177 ? 13.350 -10.582 -2.195 1.00 96.88 177 ALA A O 1
ATOM 1345 N N . TRP A 1 178 ? 14.824 -9.892 -3.755 1.00 97.56 178 TRP A N 1
ATOM 1346 C CA . TRP A 1 178 ? 14.496 -8.471 -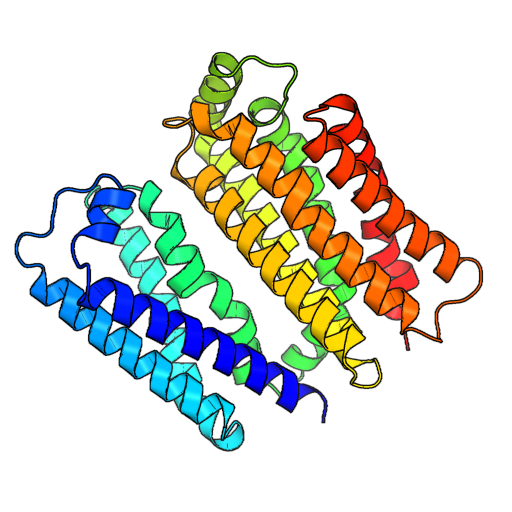3.699 1.00 97.56 178 TRP A CA 1
ATOM 1347 C C . TRP A 1 178 ? 13.006 -8.214 -3.947 1.00 97.56 178 TRP A C 1
ATOM 1349 O O . TRP A 1 178 ? 12.315 -7.647 -3.101 1.00 97.56 178 TRP A O 1
ATOM 1359 N N . ARG A 1 179 ? 12.477 -8.699 -5.078 1.00 96.81 179 ARG A N 1
ATOM 1360 C CA . ARG A 1 179 ? 11.056 -8.542 -5.425 1.00 96.81 179 ARG A CA 1
ATOM 1361 C C . ARG A 1 179 ? 10.146 -9.195 -4.392 1.00 96.81 179 ARG A C 1
ATOM 1363 O O . ARG A 1 179 ? 9.154 -8.596 -3.993 1.00 96.81 179 ARG A O 1
ATOM 1370 N N . SER A 1 180 ? 10.501 -10.389 -3.922 1.00 96.06 180 SER A N 1
ATOM 1371 C CA . SER A 1 180 ? 9.726 -11.095 -2.895 1.00 96.06 180 SER A CA 1
ATOM 1372 C C . SER A 1 180 ? 9.679 -10.317 -1.578 1.00 96.06 180 SER A C 1
ATOM 1374 O O . SER A 1 180 ? 8.612 -10.200 -0.981 1.00 96.06 180 SER A O 1
ATOM 1376 N N . GLY A 1 181 ? 10.805 -9.739 -1.149 1.00 96.94 181 GLY A N 1
ATOM 1377 C CA . GLY A 1 181 ? 10.875 -8.913 0.055 1.00 96.94 181 GLY A CA 1
ATOM 1378 C C . GLY A 1 181 ? 9.945 -7.701 -0.016 1.00 96.94 181 GLY A C 1
ATOM 1379 O O . GLY A 1 181 ? 9.184 -7.465 0.919 1.00 96.94 181 GLY A O 1
ATOM 1380 N N . TRP A 1 182 ? 9.924 -6.989 -1.145 1.00 97.50 182 TRP A N 1
ATOM 1381 C CA . TRP A 1 182 ? 9.016 -5.853 -1.333 1.00 97.50 182 TRP A CA 1
ATOM 1382 C C . TRP A 1 182 ? 7.548 -6.261 -1.450 1.00 97.50 182 TRP A C 1
ATOM 1384 O O . TRP A 1 182 ? 6.698 -5.592 -0.879 1.00 97.50 182 TRP A O 1
ATOM 1394 N N . LEU A 1 183 ? 7.222 -7.387 -2.092 1.00 96.69 183 LEU A N 1
ATOM 1395 C CA . LEU A 1 183 ? 5.842 -7.896 -2.117 1.00 96.69 183 LEU A CA 1
ATOM 1396 C C . LEU A 1 183 ? 5.328 -8.245 -0.710 1.00 96.69 183 LEU A C 1
ATOM 1398 O O . LEU A 1 183 ? 4.169 -7.977 -0.385 1.00 96.69 183 LEU A O 1
ATOM 1402 N N . ILE A 1 184 ? 6.190 -8.809 0.142 1.00 96.69 184 ILE A N 1
ATOM 1403 C CA . ILE A 1 184 ? 5.885 -9.029 1.562 1.00 96.69 184 ILE A CA 1
ATOM 1404 C C . ILE A 1 184 ? 5.663 -7.683 2.267 1.00 96.69 184 ILE A C 1
ATOM 1406 O O . ILE A 1 184 ? 4.715 -7.549 3.043 1.00 96.69 184 ILE A O 1
ATOM 1410 N N . TRP A 1 185 ? 6.500 -6.684 1.983 1.00 95.25 185 TRP A N 1
ATOM 1411 C CA . TRP A 1 185 ? 6.397 -5.351 2.579 1.00 95.25 185 TRP A CA 1
ATOM 1412 C C . TRP A 1 185 ? 5.100 -4.627 2.185 1.00 95.25 185 TRP A C 1
ATOM 1414 O O . TRP A 1 185 ? 4.386 -4.113 3.046 1.00 95.25 185 TRP A O 1
ATOM 1424 N N . MET A 1 186 ? 4.693 -4.727 0.919 1.00 97.31 186 MET A N 1
ATOM 1425 C CA . MET A 1 186 ? 3.401 -4.235 0.432 1.00 97.31 186 MET A CA 1
ATOM 1426 C C . MET A 1 186 ? 2.225 -4.912 1.150 1.00 97.31 186 MET A C 1
ATOM 1428 O O . MET A 1 186 ? 1.253 -4.252 1.528 1.00 97.31 186 MET A O 1
ATOM 1432 N N . ALA A 1 187 ? 2.301 -6.228 1.384 1.00 97.69 187 ALA A N 1
ATOM 1433 C CA . ALA A 1 187 ? 1.285 -6.943 2.155 1.00 97.69 187 ALA A CA 1
ATOM 1434 C C . ALA A 1 187 ? 1.230 -6.458 3.616 1.00 97.69 187 ALA A C 1
ATOM 1436 O O . ALA A 1 187 ? 0.139 -6.310 4.174 1.00 97.69 187 ALA A O 1
ATOM 1437 N N . ALA A 1 188 ? 2.383 -6.157 4.223 1.00 97.69 188 ALA A N 1
ATOM 1438 C CA . ALA A 1 188 ? 2.459 -5.560 5.553 1.00 97.69 188 ALA A CA 1
ATOM 1439 C C . ALA A 1 188 ? 1.805 -4.165 5.594 1.00 97.69 188 ALA A C 1
ATOM 1441 O O . ALA A 1 188 ? 0.965 -3.926 6.469 1.00 97.69 188 ALA A O 1
ATOM 1442 N N . ALA A 1 189 ? 2.076 -3.295 4.616 1.00 97.25 189 ALA A N 1
ATOM 1443 C CA . ALA A 1 189 ? 1.458 -1.971 4.500 1.00 97.25 189 ALA A CA 1
ATOM 1444 C C . ALA A 1 189 ? -0.072 -2.050 4.316 1.00 97.25 189 ALA A C 1
ATOM 1446 O O . ALA A 1 189 ? -0.835 -1.410 5.044 1.00 97.25 189 ALA A O 1
ATOM 1447 N N . LEU A 1 190 ? -0.561 -2.914 3.418 1.00 97.31 190 LEU A N 1
ATOM 1448 C CA . LEU A 1 190 ? -2.004 -3.138 3.238 1.00 97.31 190 LEU A CA 1
ATOM 1449 C C . LEU A 1 190 ? -2.667 -3.671 4.517 1.00 97.31 190 LEU A C 1
ATOM 1451 O O . LEU A 1 190 ? -3.785 -3.275 4.861 1.00 97.31 190 LEU A O 1
ATOM 1455 N N . SER A 1 191 ? -1.975 -4.539 5.260 1.00 97.75 191 SER A N 1
ATOM 1456 C CA . SER A 1 191 ? -2.476 -5.057 6.535 1.00 97.75 191 SER A CA 1
ATOM 1457 C C . SER A 1 191 ? -2.556 -3.987 7.628 1.00 97.75 191 SER A C 1
ATOM 1459 O O . SER A 1 191 ? -3.474 -4.036 8.450 1.00 97.75 191 SER A O 1
ATOM 1461 N N . LEU A 1 192 ? -1.674 -2.980 7.595 1.00 97.56 192 LEU A N 1
ATOM 1462 C CA . LEU A 1 192 ? -1.712 -1.824 8.490 1.00 97.56 192 LEU A CA 1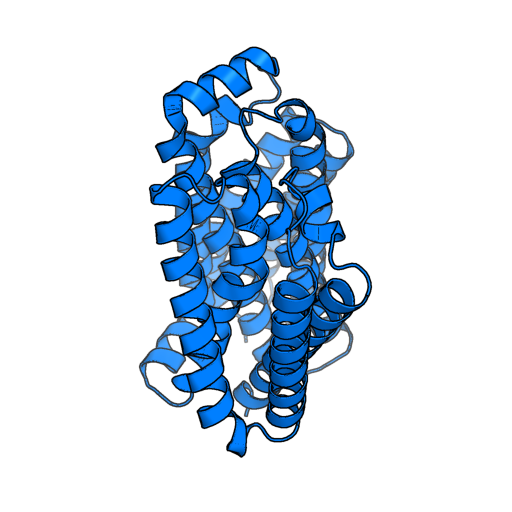
ATOM 1463 C C . LEU A 1 192 ? -2.948 -0.955 8.229 1.00 97.56 192 LEU A C 1
ATOM 1465 O O . LEU A 1 192 ? -3.642 -0.572 9.171 1.00 97.56 192 LEU A O 1
ATOM 1469 N N . LEU A 1 193 ? -3.304 -0.723 6.964 1.00 97.19 193 LEU A N 1
ATOM 1470 C CA . LEU A 1 193 ? -4.579 -0.085 6.623 1.00 97.19 193 LEU A CA 1
ATOM 1471 C C . LEU A 1 193 ? -5.779 -0.930 7.072 1.00 97.19 193 LEU A C 1
ATOM 1473 O O . LEU A 1 193 ? -6.758 -0.387 7.590 1.00 97.19 193 LEU A O 1
ATOM 1477 N N . GLY A 1 194 ? -5.678 -2.258 6.968 1.00 95.75 194 GLY A N 1
ATOM 1478 C CA . GLY A 1 194 ? -6.640 -3.194 7.552 1.00 95.75 194 GLY A CA 1
ATOM 1479 C C . GLY A 1 194 ? -6.801 -3.024 9.069 1.00 95.75 194 GLY A C 1
ATOM 1480 O O . GLY A 1 194 ? -7.931 -2.952 9.559 1.00 95.75 194 GLY A O 1
ATOM 1481 N N . LEU A 1 195 ? -5.697 -2.898 9.812 1.00 97.38 195 LEU A N 1
ATOM 1482 C CA . LEU A 1 195 ? -5.687 -2.631 11.254 1.00 97.38 195 LEU A CA 1
ATOM 1483 C C . LEU A 1 195 ? -6.320 -1.272 11.587 1.00 97.38 195 LEU A C 1
ATOM 1485 O O . LEU A 1 195 ? -7.148 -1.190 12.495 1.00 97.38 195 LEU A O 1
ATOM 1489 N N . ILE A 1 196 ? -5.977 -0.211 10.854 1.00 96.94 196 ILE A N 1
ATOM 1490 C CA . ILE A 1 196 ? -6.545 1.127 11.071 1.00 96.94 196 ILE A CA 1
ATOM 1491 C C . ILE A 1 196 ? -8.049 1.139 10.781 1.00 96.94 196 ILE A C 1
ATOM 1493 O O . ILE A 1 196 ? -8.821 1.686 11.572 1.00 96.94 196 ILE A O 1
ATOM 1497 N N . ALA A 1 197 ? -8.501 0.501 9.699 1.00 94.62 197 ALA A N 1
ATOM 1498 C CA . ALA A 1 197 ? -9.924 0.353 9.398 1.00 94.62 197 ALA A CA 1
ATOM 1499 C C . ALA A 1 197 ? -10.659 -0.459 10.480 1.00 94.62 197 ALA A C 1
ATOM 1501 O O . ALA A 1 197 ? -11.746 -0.079 10.923 1.00 94.62 197 ALA A O 1
ATOM 1502 N N . TRP A 1 198 ? -10.045 -1.547 10.953 1.00 94.88 198 TRP A N 1
ATOM 1503 C CA . TRP A 1 198 ? -10.547 -2.383 12.044 1.00 94.88 198 TRP A CA 1
ATOM 1504 C C . TRP A 1 198 ? -10.693 -1.618 13.366 1.00 94.88 198 TRP A C 1
ATOM 1506 O O . TRP A 1 198 ? -11.696 -1.789 14.069 1.0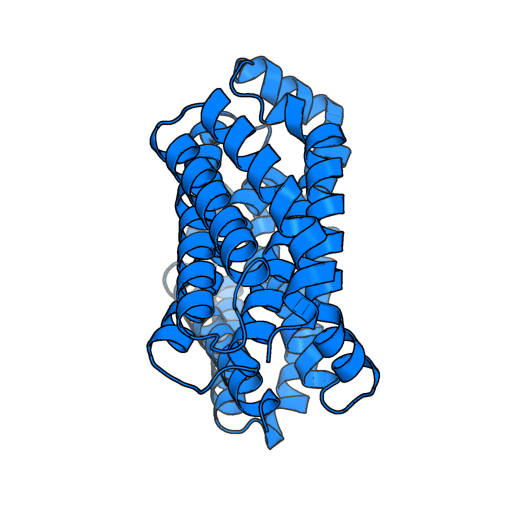0 94.88 198 TRP A O 1
ATOM 1516 N N . TRP A 1 199 ? -9.715 -0.775 13.695 1.00 95.31 199 TRP A N 1
ATOM 1517 C CA . TRP A 1 199 ? -9.714 0.040 14.906 1.00 95.31 199 TRP A CA 1
ATOM 1518 C C . TRP A 1 199 ? -10.748 1.159 14.787 1.00 95.31 199 TRP A C 1
ATOM 1520 O O . TRP A 1 199 ? -11.585 1.334 15.670 1.00 95.31 199 TRP A O 1
ATOM 1530 N N . SER A 1 200 ? -10.784 1.840 13.641 1.00 94.25 200 SER A N 1
ATOM 1531 C CA . SER A 1 200 ? -11.748 2.906 13.345 1.00 94.25 200 SER A CA 1
ATOM 1532 C C . SER A 1 200 ? -13.197 2.425 13.464 1.00 94.25 200 SER A C 1
ATOM 1534 O O . SER A 1 200 ? -14.043 3.146 13.985 1.00 94.25 200 SER A O 1
ATOM 1536 N N . ALA A 1 201 ? -13.483 1.188 13.043 1.00 91.62 201 ALA A N 1
ATOM 1537 C CA . ALA A 1 201 ? -14.810 0.578 13.132 1.00 91.62 201 ALA A CA 1
ATOM 1538 C C . ALA A 1 201 ? -15.293 0.301 14.572 1.00 91.62 201 ALA A C 1
ATOM 1540 O O . ALA A 1 201 ? -16.485 0.057 14.766 1.00 91.62 201 ALA A O 1
ATOM 1541 N N . ARG A 1 202 ? -14.396 0.317 15.568 1.00 91.19 202 ARG A N 1
ATOM 1542 C CA . ARG A 1 202 ? -14.720 0.137 16.999 1.00 91.19 202 ARG A CA 1
ATOM 1543 C C . ARG A 1 202 ? -14.940 1.453 17.733 1.00 91.19 202 ARG A C 1
ATOM 1545 O O . ARG A 1 202 ? -15.540 1.472 18.799 1.00 91.19 202 ARG A O 1
ATOM 1552 N N . LEU A 1 203 ? -14.499 2.560 17.151 1.00 92.19 203 LEU A N 1
ATOM 1553 C CA . LEU A 1 203 ? -14.642 3.878 17.748 1.00 92.19 203 LEU A CA 1
ATOM 1554 C C . LEU A 1 203 ? -15.953 4.540 17.325 1.00 92.19 203 LEU A C 1
ATOM 1556 O O . LEU A 1 203 ? -16.543 4.228 16.289 1.00 92.19 203 LEU A O 1
ATOM 1560 N N . ARG A 1 204 ? -16.405 5.516 18.120 1.00 91.12 204 ARG A N 1
ATOM 1561 C CA . ARG A 1 204 ? -17.533 6.369 17.723 1.00 91.12 204 ARG A CA 1
ATOM 1562 C C . ARG A 1 204 ? -17.159 7.152 16.455 1.00 91.12 204 ARG A C 1
ATOM 1564 O O . ARG A 1 204 ? -16.114 7.813 16.468 1.00 91.12 204 ARG A O 1
ATOM 1571 N N . PRO A 1 205 ? -18.001 7.142 15.402 1.00 90.06 205 PRO A N 1
ATOM 1572 C CA . PRO A 1 205 ? -17.749 7.920 14.196 1.00 90.06 205 PRO A CA 1
ATOM 1573 C C . PRO A 1 205 ? -17.537 9.403 14.514 1.00 90.06 205 PRO A C 1
ATOM 1575 O O . PRO A 1 205 ? -18.225 9.979 15.357 1.00 90.06 205 PRO A O 1
ATOM 1578 N N . GLY A 1 206 ? -16.585 10.032 13.831 1.00 92.56 206 GLY A N 1
ATOM 1579 C CA . GLY A 1 206 ? -16.278 11.446 14.017 1.00 92.56 206 GLY A CA 1
ATOM 1580 C C . GLY A 1 206 ? -15.159 11.917 13.096 1.00 92.56 206 GLY A C 1
ATOM 1581 O O . GLY A 1 206 ? -14.461 11.105 12.490 1.00 92.56 206 GLY A O 1
ATOM 1582 N N . ARG A 1 207 ? -14.971 13.241 13.016 1.00 94.44 207 ARG A N 1
ATOM 1583 C CA . ARG A 1 207 ? -13.992 13.869 12.108 1.00 94.44 207 ARG A CA 1
ATOM 1584 C C . ARG A 1 207 ? -12.577 13.318 12.299 1.00 94.44 207 ARG A C 1
ATOM 1586 O O . ARG A 1 207 ? -11.932 12.990 11.318 1.00 94.44 207 ARG A O 1
ATOM 1593 N N . LEU A 1 208 ? -12.127 13.144 13.544 1.00 95.19 208 LEU A N 1
ATOM 1594 C CA . LEU A 1 208 ? -10.778 12.635 13.827 1.00 95.19 208 LEU A CA 1
ATOM 1595 C C . LEU A 1 208 ? -10.570 11.183 13.367 1.00 95.19 208 LEU A C 1
ATOM 1597 O O . LEU A 1 208 ? -9.503 10.865 12.857 1.00 95.19 208 LEU A O 1
ATOM 1601 N N . VAL A 1 209 ? -11.588 10.322 13.481 1.00 95.50 209 VAL A N 1
ATOM 1602 C CA . VAL A 1 209 ? -11.521 8.936 12.980 1.00 95.50 209 VAL A CA 1
ATOM 1603 C C . VAL A 1 209 ? -11.494 8.919 11.448 1.00 95.50 209 VAL A C 1
ATOM 1605 O O . VAL A 1 209 ? -10.720 8.177 10.854 1.00 95.50 209 VAL A O 1
ATOM 1608 N N . ALA A 1 210 ? -12.294 9.774 10.802 1.00 94.81 210 ALA A N 1
ATOM 1609 C CA . ALA A 1 210 ? -12.293 9.904 9.346 1.00 94.81 210 ALA A CA 1
ATOM 1610 C C . ALA A 1 210 ? -10.947 10.425 8.815 1.00 94.81 210 ALA A C 1
ATOM 1612 O O . ALA A 1 210 ? -10.429 9.888 7.840 1.00 94.81 210 ALA A O 1
ATOM 1613 N N . VAL A 1 211 ? -10.357 11.422 9.485 1.00 97.44 211 VAL A N 1
ATOM 1614 C CA . VAL A 1 211 ? -9.019 11.938 9.157 1.00 97.44 211 VAL A CA 1
ATOM 1615 C C . VAL A 1 211 ? -7.966 10.851 9.343 1.00 97.44 211 VAL A C 1
ATOM 1617 O O . VAL A 1 211 ? -7.165 10.648 8.442 1.00 97.44 211 VAL A O 1
ATOM 1620 N N . ALA A 1 212 ? -7.990 10.103 10.450 1.00 97.75 212 ALA A N 1
ATOM 1621 C CA . ALA A 1 212 ? -7.051 9.003 10.664 1.00 97.75 212 ALA A CA 1
ATOM 1622 C C . ALA A 1 212 ? -7.115 7.956 9.539 1.00 97.75 212 ALA A C 1
ATOM 1624 O O . ALA A 1 212 ? -6.082 7.535 9.024 1.00 97.75 212 ALA A O 1
ATOM 1625 N N . LEU A 1 213 ? -8.323 7.581 9.108 1.00 96.75 213 LEU A N 1
ATOM 1626 C CA . LEU A 1 213 ? -8.499 6.643 8.002 1.00 96.75 213 LEU A CA 1
ATOM 1627 C C . LEU A 1 213 ? -8.001 7.224 6.670 1.00 96.75 213 LEU A C 1
ATOM 1629 O O . LEU A 1 213 ? -7.322 6.524 5.926 1.00 96.75 213 LEU A O 1
ATOM 1633 N N . ALA A 1 214 ? -8.283 8.499 6.385 1.00 97.06 214 ALA A N 1
ATOM 1634 C CA . ALA A 1 214 ? -7.792 9.175 5.185 1.00 97.06 214 ALA A CA 1
ATOM 1635 C C . ALA A 1 214 ? -6.256 9.261 5.153 1.00 97.06 214 ALA A C 1
ATOM 1637 O O . ALA A 1 214 ? -5.651 8.987 4.120 1.00 97.06 214 ALA A O 1
ATOM 1638 N N . LEU A 1 215 ? -5.626 9.577 6.290 1.00 98.38 215 LEU A N 1
ATOM 1639 C CA . LEU A 1 215 ? -4.168 9.597 6.428 1.00 98.38 215 LEU A CA 1
ATOM 1640 C C . LEU A 1 215 ? -3.570 8.204 6.211 1.00 98.38 215 LEU A C 1
ATOM 1642 O O . LEU A 1 215 ? -2.583 8.082 5.497 1.00 98.38 215 LEU A O 1
ATOM 1646 N N . ALA A 1 216 ? -4.180 7.150 6.756 1.00 98.12 216 ALA A N 1
ATOM 1647 C CA . ALA A 1 216 ? -3.710 5.784 6.534 1.00 98.12 216 ALA A CA 1
ATOM 1648 C C . ALA A 1 216 ? -3.873 5.324 5.075 1.00 98.12 216 ALA A C 1
ATOM 1650 O O . ALA A 1 216 ? -2.988 4.653 4.552 1.00 98.12 216 ALA A O 1
ATOM 1651 N N . ILE A 1 217 ? -4.966 5.705 4.401 1.00 97.38 217 ILE A N 1
ATOM 1652 C CA . ILE A 1 217 ? -5.153 5.445 2.963 1.00 97.38 217 ILE A CA 1
ATOM 1653 C C . ILE A 1 217 ? -4.068 6.160 2.152 1.00 97.38 217 ILE A C 1
ATOM 1655 O O . ILE A 1 217 ? -3.467 5.550 1.273 1.00 97.38 217 ILE A O 1
ATOM 1659 N N . ALA A 1 218 ? -3.792 7.429 2.464 1.00 97.94 218 ALA A N 1
ATOM 1660 C CA . ALA A 1 218 ? -2.731 8.189 1.811 1.00 97.94 218 ALA A CA 1
ATOM 1661 C C . ALA A 1 218 ? -1.344 7.578 2.076 1.00 97.94 218 ALA A C 1
ATOM 1663 O O . ALA A 1 218 ? -0.560 7.442 1.143 1.00 97.94 218 ALA A O 1
ATOM 1664 N N . GLY A 1 219 ? -1.067 7.150 3.312 1.00 97.88 219 GLY A N 1
ATOM 1665 C CA . GLY A 1 219 ? 0.177 6.471 3.677 1.00 97.88 219 GLY A CA 1
ATOM 1666 C C . GLY A 1 219 ? 0.390 5.191 2.872 1.00 97.88 219 GLY A C 1
ATOM 1667 O O . GLY A 1 219 ? 1.431 5.043 2.237 1.00 97.88 219 GLY A O 1
ATOM 1668 N N . VAL A 1 220 ? -0.632 4.327 2.795 1.00 97.44 220 VAL A N 1
ATOM 1669 C CA . VAL A 1 220 ? -0.569 3.101 1.980 1.00 97.44 220 VAL A CA 1
ATOM 1670 C C . VAL A 1 220 ? -0.415 3.420 0.506 1.00 97.44 220 VAL A C 1
ATOM 1672 O O . VAL A 1 220 ? 0.353 2.746 -0.164 1.00 97.44 220 VAL A O 1
ATOM 1675 N N . ALA A 1 221 ? -1.093 4.438 -0.023 1.00 97.06 221 ALA A N 1
ATOM 1676 C CA . ALA A 1 221 ? -0.915 4.818 -1.421 1.00 97.06 221 ALA A CA 1
ATOM 1677 C C . ALA A 1 221 ? 0.542 5.220 -1.724 1.00 97.06 221 ALA A C 1
ATOM 1679 O O . ALA A 1 221 ? 1.069 4.847 -2.770 1.00 97.06 221 ALA A O 1
ATOM 1680 N N . VAL A 1 222 ? 1.198 5.932 -0.800 1.00 97.44 222 VAL A N 1
ATOM 1681 C CA . VAL A 1 222 ? 2.610 6.329 -0.924 1.00 97.44 222 VAL A CA 1
ATOM 1682 C C . VAL A 1 222 ? 3.551 5.125 -0.832 1.00 97.44 222 VAL A C 1
ATOM 1684 O O . VAL A 1 222 ? 4.435 4.999 -1.681 1.00 97.44 222 VAL A O 1
ATOM 1687 N N . ASP A 1 223 ? 3.364 4.233 0.144 1.00 96.38 223 ASP A N 1
ATOM 1688 C CA . ASP A 1 223 ? 4.185 3.018 0.261 1.00 96.38 223 ASP A CA 1
ATOM 1689 C C . ASP A 1 223 ? 4.005 2.113 -0.949 1.00 96.38 223 ASP A C 1
ATOM 1691 O O . ASP A 1 223 ? 4.975 1.737 -1.585 1.00 96.38 223 ASP A O 1
ATOM 1695 N N . ILE A 1 224 ? 2.764 1.826 -1.339 1.00 97.56 224 ILE A N 1
ATOM 1696 C CA . ILE A 1 224 ? 2.476 0.955 -2.477 1.00 97.56 224 ILE A CA 1
ATOM 1697 C C . ILE A 1 224 ? 3.054 1.530 -3.776 1.00 97.56 224 ILE A C 1
ATOM 1699 O O . ILE A 1 224 ? 3.586 0.773 -4.589 1.00 97.56 224 ILE A O 1
ATOM 1703 N N . ALA A 1 225 ? 3.023 2.856 -3.961 1.00 96.81 225 ALA A N 1
ATOM 1704 C CA . ALA A 1 225 ? 3.702 3.500 -5.084 1.00 96.81 225 ALA A CA 1
ATOM 1705 C C . ALA A 1 225 ? 5.214 3.263 -5.025 1.00 96.81 225 ALA A C 1
ATOM 1707 O O . ALA A 1 225 ? 5.803 2.790 -5.996 1.00 96.81 225 ALA A O 1
ATOM 1708 N N . THR A 1 226 ? 5.824 3.544 -3.879 1.00 96.94 226 THR A N 1
ATOM 1709 C CA . THR A 1 226 ? 7.271 3.442 -3.667 1.00 96.94 226 THR A CA 1
ATOM 1710 C C . THR A 1 226 ? 7.768 2.001 -3.818 1.00 96.94 226 THR A C 1
ATOM 1712 O O . THR A 1 226 ? 8.677 1.733 -4.603 1.00 96.94 226 THR A O 1
ATOM 1715 N N . ASP A 1 227 ? 7.114 1.058 -3.150 1.00 97.19 227 ASP A N 1
ATOM 1716 C CA . ASP A 1 227 ? 7.428 -0.367 -3.166 1.00 97.19 227 ASP A CA 1
ATOM 1717 C C . ASP A 1 227 ? 7.237 -0.965 -4.563 1.00 97.19 227 ASP A C 1
ATOM 1719 O O . ASP A 1 227 ? 8.055 -1.767 -5.015 1.00 97.19 227 ASP A O 1
ATOM 1723 N N . SER A 1 228 ? 6.211 -0.534 -5.308 1.00 97.62 228 SER A N 1
ATOM 1724 C CA . SER A 1 228 ? 6.025 -0.993 -6.689 1.00 97.62 228 SER A CA 1
ATOM 1725 C C . SER A 1 228 ? 7.182 -0.576 -7.603 1.00 97.62 228 SER A C 1
ATOM 1727 O O . SER A 1 228 ? 7.586 -1.358 -8.468 1.00 97.62 228 SER A O 1
ATOM 1729 N N . LEU A 1 229 ? 7.770 0.608 -7.388 1.00 97.06 229 LEU A N 1
ATOM 1730 C CA . LEU A 1 229 ? 8.967 1.055 -8.103 1.00 97.06 229 LEU A CA 1
ATOM 1731 C C . LEU A 1 229 ? 10.198 0.265 -7.657 1.00 97.06 229 LEU A C 1
ATOM 1733 O O . LEU A 1 229 ? 10.970 -0.177 -8.509 1.00 97.06 229 LEU A O 1
ATOM 1737 N N . TYR A 1 230 ? 10.342 -0.005 -6.357 1.00 97.06 230 TYR A N 1
ATOM 1738 C CA . TYR A 1 230 ? 11.395 -0.887 -5.857 1.00 97.06 230 TYR A CA 1
ATOM 1739 C C . TYR A 1 230 ? 11.346 -2.279 -6.504 1.00 97.06 230 TYR A C 1
ATOM 1741 O O . TYR A 1 230 ? 12.388 -2.802 -6.895 1.00 97.06 230 TYR A O 1
ATOM 1749 N N . VAL A 1 231 ? 10.157 -2.861 -6.690 1.00 97.25 231 VAL A N 1
ATOM 1750 C CA . VAL A 1 231 ? 9.976 -4.173 -7.341 1.00 97.25 231 VAL A CA 1
ATOM 1751 C C . VAL A 1 231 ? 10.384 -4.160 -8.819 1.00 97.25 231 VAL A C 1
ATOM 1753 O O . VAL A 1 231 ? 10.882 -5.167 -9.335 1.00 97.25 231 VAL A O 1
ATOM 1756 N N . SER A 1 232 ? 10.121 -3.060 -9.526 1.00 95.81 232 SER A N 1
ATOM 1757 C CA . SER A 1 232 ? 9.983 -3.107 -10.985 1.00 95.81 232 SER A CA 1
ATOM 1758 C C . SER A 1 232 ? 10.893 -2.181 -11.787 1.00 95.81 232 SER A C 1
ATOM 1760 O O . SER A 1 232 ? 11.060 -2.421 -12.982 1.00 95.81 232 SER A O 1
ATOM 1762 N N . TRP A 1 233 ? 11.473 -1.154 -11.163 1.00 96.19 233 TRP A N 1
ATOM 1763 C CA . TRP A 1 233 ? 12.361 -0.178 -11.813 1.00 96.19 233 TRP A CA 1
ATOM 1764 C C . TRP A 1 233 ? 13.824 -0.311 -11.377 1.00 96.19 233 TRP A C 1
ATOM 1766 O O . TRP A 1 233 ? 14.695 0.330 -11.962 1.00 96.19 233 TRP A O 1
ATOM 1776 N N . LEU A 1 234 ? 14.095 -1.104 -10.340 1.00 95.62 234 LEU A N 1
ATOM 1777 C CA . LEU A 1 234 ? 15.448 -1.385 -9.877 1.00 95.62 234 LEU A CA 1
ATOM 1778 C C . LEU A 1 234 ? 15.925 -2.759 -10.371 1.00 95.62 234 LEU A C 1
ATOM 1780 O O . LEU A 1 234 ? 15.122 -3.699 -10.396 1.00 95.62 234 LEU A O 1
ATOM 1784 N N . PRO A 1 235 ? 17.228 -2.898 -10.683 1.00 95.50 235 PRO A N 1
ATOM 1785 C CA . PRO A 1 235 ? 18.320 -1.947 -10.411 1.00 95.50 235 PRO A CA 1
ATOM 1786 C C . PRO A 1 235 ? 18.526 -0.838 -11.459 1.00 95.50 235 PRO A C 1
ATOM 1788 O O . PRO A 1 235 ? 19.349 0.046 -11.239 1.00 95.50 235 PRO A O 1
ATOM 1791 N N . GLU A 1 236 ? 17.800 -0.849 -12.578 1.00 93.88 236 GLU A N 1
ATOM 1792 C CA . GLU A 1 236 ? 18.063 0.011 -13.742 1.00 93.88 236 GLU A CA 1
ATOM 1793 C C . GLU A 1 236 ? 17.942 1.511 -13.445 1.00 93.88 236 GLU A C 1
ATOM 1795 O O . GLU A 1 236 ? 18.576 2.324 -14.114 1.00 93.88 236 GLU A O 1
ATOM 1800 N N . ARG A 1 237 ? 17.129 1.878 -12.449 1.00 94.62 237 ARG A N 1
ATOM 1801 C CA . ARG A 1 237 ? 16.883 3.260 -12.017 1.00 94.62 237 ARG A CA 1
ATOM 1802 C C . ARG A 1 237 ? 17.379 3.513 -10.589 1.00 94.62 237 ARG A C 1
ATOM 1804 O O . ARG A 1 237 ? 16.673 4.100 -9.765 1.00 94.62 237 ARG A O 1
ATOM 1811 N N . ALA A 1 238 ? 18.577 3.019 -10.264 1.00 93.94 238 ALA A N 1
ATOM 1812 C CA . ALA A 1 238 ? 19.185 3.121 -8.931 1.00 93.94 238 ALA A CA 1
ATOM 1813 C C . ALA A 1 238 ? 19.307 4.566 -8.405 1.00 93.94 238 ALA A C 1
ATOM 1815 O O . ALA A 1 238 ? 19.302 4.791 -7.194 1.00 93.94 238 ALA A O 1
ATOM 1816 N N . GLU A 1 239 ? 19.343 5.567 -9.285 1.00 94.00 239 GLU A N 1
ATOM 1817 C CA . GLU A 1 239 ? 19.336 6.981 -8.910 1.00 94.00 239 GLU A CA 1
ATOM 1818 C C . GLU A 1 239 ? 18.058 7.416 -8.172 1.00 94.00 239 GLU A C 1
ATOM 1820 O O . GLU A 1 239 ? 18.077 8.411 -7.449 1.00 94.00 239 GLU A O 1
ATOM 1825 N N . LEU A 1 240 ? 16.957 6.664 -8.296 1.00 94.06 240 LEU A N 1
ATOM 1826 C CA . LEU A 1 240 ? 15.706 6.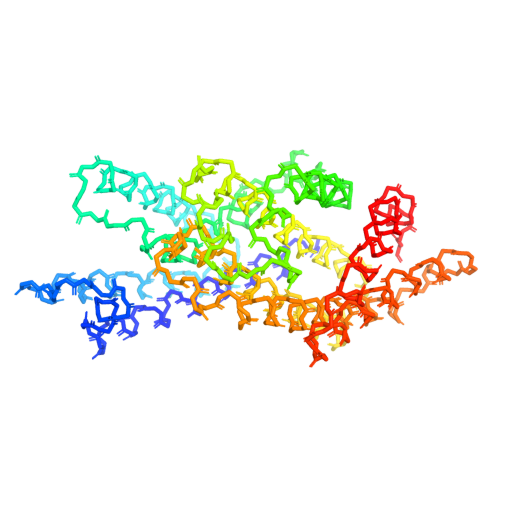934 -7.582 1.00 94.06 240 LEU A CA 1
ATOM 1827 C C . LEU A 1 24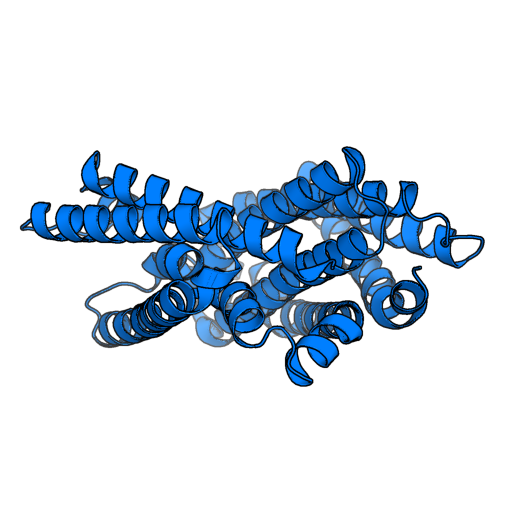0 ? 15.764 6.515 -6.105 1.00 94.06 240 LEU A C 1
ATOM 1829 O O . LEU A 1 240 ? 14.989 7.016 -5.291 1.00 94.06 240 LEU A O 1
ATOM 1833 N N . MET A 1 241 ? 16.678 5.615 -5.729 1.00 92.25 241 MET A N 1
ATOM 1834 C CA . MET A 1 241 ? 16.691 4.971 -4.409 1.00 92.25 241 MET A CA 1
ATOM 1835 C C . MET A 1 241 ? 16.754 5.942 -3.219 1.00 92.25 241 MET A C 1
ATOM 1837 O O . MET A 1 241 ? 16.043 5.686 -2.242 1.00 92.25 241 MET A O 1
ATOM 1841 N N . PRO A 1 242 ? 17.551 7.034 -3.241 1.00 90.75 242 PRO A N 1
ATOM 1842 C CA . PRO A 1 242 ? 17.559 7.999 -2.143 1.00 90.75 242 PRO A CA 1
ATOM 1843 C C . PRO A 1 242 ? 16.200 8.685 -1.966 1.00 90.75 242 PRO A C 1
ATOM 1845 O O . PRO A 1 242 ? 15.708 8.787 -0.845 1.00 90.75 242 PRO A O 1
ATOM 1848 N N . ALA A 1 243 ? 15.566 9.096 -3.069 1.00 92.56 243 ALA A N 1
ATOM 1849 C CA . ALA A 1 243 ? 14.262 9.752 -3.037 1.00 92.56 243 ALA A CA 1
ATOM 1850 C C . ALA A 1 243 ? 13.165 8.799 -2.546 1.00 92.56 243 ALA A C 1
ATOM 1852 O O . ALA A 1 243 ? 12.390 9.164 -1.665 1.00 92.56 243 ALA A O 1
ATOM 1853 N N . LEU A 1 244 ? 13.143 7.563 -3.055 1.00 93.50 244 LEU A N 1
ATOM 1854 C CA . LEU A 1 244 ? 12.200 6.528 -2.618 1.00 93.50 244 LEU A CA 1
ATOM 1855 C C . LEU A 1 244 ? 12.331 6.235 -1.115 1.00 93.50 244 LEU A C 1
ATOM 1857 O O . LEU A 1 244 ? 11.327 6.179 -0.407 1.00 93.50 244 LEU A O 1
ATOM 1861 N N . SER A 1 245 ? 13.566 6.148 -0.610 1.00 89.94 245 SER A N 1
ATOM 1862 C CA . SER A 1 245 ? 13.831 5.928 0.815 1.00 89.94 245 SER A CA 1
ATOM 1863 C C . SER A 1 245 ? 13.263 7.060 1.674 1.00 89.94 245 SER A C 1
ATOM 1865 O O . SER A 1 245 ? 12.550 6.805 2.641 1.00 89.94 245 SER A O 1
ATOM 1867 N N . VAL A 1 246 ? 13.495 8.321 1.287 1.00 90.75 246 VAL A N 1
ATOM 1868 C CA . VAL A 1 246 ? 12.955 9.489 2.004 1.00 90.75 246 VAL A CA 1
ATOM 1869 C C . VAL A 1 246 ? 11.428 9.521 1.951 1.00 90.75 246 VAL A C 1
ATOM 1871 O O . VAL A 1 246 ? 10.795 9.785 2.974 1.00 90.75 246 VAL A O 1
ATOM 1874 N N . VAL A 1 247 ? 10.824 9.241 0.793 1.00 93.38 247 VAL A N 1
ATOM 1875 C CA . VAL A 1 247 ? 9.364 9.252 0.613 1.00 93.38 247 VAL A CA 1
ATOM 1876 C C . VAL A 1 247 ? 8.690 8.209 1.506 1.00 93.38 247 VAL A C 1
ATOM 1878 O O . VAL A 1 247 ? 7.790 8.569 2.266 1.00 93.38 247 VAL A O 1
ATOM 1881 N N . SER A 1 248 ? 9.143 6.953 1.486 1.00 90.69 248 SER A N 1
ATOM 1882 C CA . SER A 1 248 ? 8.557 5.908 2.338 1.00 90.69 248 SER A CA 1
ATOM 1883 C C . SER A 1 248 ? 8.866 6.148 3.822 1.00 90.69 248 SER A C 1
ATOM 1885 O O . SER A 1 248 ? 7.952 6.191 4.653 1.00 90.69 248 SER A O 1
ATOM 1887 N N . ALA A 1 249 ? 10.131 6.408 4.179 1.00 90.81 249 ALA A N 1
ATOM 1888 C CA . ALA A 1 249 ? 10.522 6.601 5.575 1.00 90.81 249 ALA A CA 1
ATOM 1889 C C . ALA A 1 249 ? 9.858 7.829 6.206 1.00 90.81 249 ALA A C 1
ATOM 1891 O O . ALA A 1 249 ? 9.488 7.767 7.370 1.00 90.81 249 ALA A O 1
ATOM 1892 N N . THR A 1 250 ? 9.665 8.921 5.461 1.00 94.06 250 THR A N 1
ATOM 1893 C CA . THR A 1 250 ? 9.111 10.174 6.000 1.00 94.06 250 THR A CA 1
ATOM 1894 C C . THR A 1 250 ? 7.604 10.254 5.837 1.00 94.06 250 THR A C 1
ATOM 1896 O O . THR A 1 250 ? 6.877 10.412 6.817 1.00 94.06 250 THR A O 1
ATOM 1899 N N . ILE A 1 251 ? 7.124 10.190 4.592 1.00 95.50 251 ILE A N 1
ATOM 1900 C CA . ILE A 1 251 ? 5.743 10.546 4.267 1.00 95.50 251 ILE A CA 1
ATOM 1901 C C . ILE A 1 251 ? 4.821 9.413 4.697 1.00 95.50 251 ILE A C 1
ATOM 1903 O O . ILE A 1 251 ? 3.917 9.648 5.495 1.00 95.50 251 ILE A O 1
ATOM 1907 N N . ALA A 1 252 ? 5.059 8.184 4.234 1.00 95.25 252 ALA A N 1
ATOM 1908 C CA . ALA A 1 252 ? 4.172 7.069 4.558 1.00 95.25 252 ALA A CA 1
ATOM 1909 C C . ALA A 1 252 ? 4.157 6.778 6.068 1.00 95.25 252 ALA A C 1
ATOM 1911 O O . ALA A 1 252 ? 3.100 6.819 6.704 1.00 95.25 252 ALA A O 1
ATOM 1912 N N . ASN A 1 253 ? 5.333 6.601 6.677 1.00 95.88 253 ASN A N 1
ATOM 1913 C CA . ASN A 1 253 ? 5.437 6.333 8.116 1.00 95.88 253 ASN A CA 1
ATOM 1914 C C . ASN A 1 253 ? 4.963 7.503 8.992 1.00 95.88 253 ASN A C 1
ATOM 1916 O O . ASN A 1 253 ? 4.356 7.275 10.045 1.00 95.88 253 ASN A O 1
ATOM 1920 N N . GLY A 1 254 ? 5.165 8.749 8.556 1.00 97.44 254 GLY A N 1
ATOM 1921 C CA . GLY A 1 254 ? 4.605 9.925 9.220 1.00 97.44 254 GLY A CA 1
ATOM 1922 C C . GLY A 1 254 ? 3.075 9.920 9.203 1.00 97.44 254 GLY A C 1
ATOM 1923 O O . GLY A 1 254 ? 2.441 10.116 10.241 1.00 97.44 254 GLY A O 1
ATOM 1924 N N . LEU A 1 255 ? 2.465 9.618 8.053 1.00 98.31 255 LEU A N 1
ATOM 1925 C CA . LEU A 1 255 ? 1.010 9.533 7.909 1.00 98.31 255 LEU A CA 1
ATOM 1926 C C . LEU A 1 255 ? 0.405 8.423 8.781 1.00 98.31 255 LEU A C 1
ATOM 1928 O O . LEU A 1 255 ? -0.591 8.674 9.465 1.00 98.31 255 LEU A O 1
ATOM 1932 N N . TYR A 1 256 ? 1.014 7.231 8.835 1.00 98.25 256 TYR A N 1
ATOM 1933 C CA . TYR A 1 256 ? 0.547 6.161 9.727 1.00 98.25 256 TYR A CA 1
ATOM 1934 C C . TYR A 1 256 ? 0.693 6.521 11.200 1.00 98.25 256 TYR A C 1
ATOM 1936 O O . TYR A 1 256 ? -0.217 6.261 11.986 1.00 98.25 256 TYR A O 1
ATOM 1944 N N . THR A 1 257 ? 1.815 7.140 11.571 1.00 98.19 257 THR A N 1
ATOM 1945 C CA . THR A 1 257 ? 2.068 7.598 12.939 1.00 98.19 257 THR A CA 1
ATOM 1946 C C . THR A 1 257 ? 0.983 8.567 13.396 1.00 98.19 257 THR A C 1
ATOM 1948 O O . THR A 1 257 ? 0.395 8.389 14.464 1.00 98.19 257 THR A O 1
ATOM 1951 N N . VAL A 1 258 ? 0.655 9.562 12.566 1.00 98.44 258 VAL A N 1
ATOM 1952 C CA . VAL A 1 258 ? -0.409 10.524 12.876 1.00 98.44 258 VAL A CA 1
ATOM 1953 C C . VAL A 1 258 ? -1.774 9.834 12.909 1.00 98.44 258 VAL A C 1
ATOM 1955 O O . VAL A 1 258 ? -2.552 10.083 13.829 1.00 98.44 258 VAL A O 1
ATOM 1958 N N . ALA A 1 259 ? -2.069 8.927 11.972 1.00 98.44 259 ALA A N 1
ATOM 1959 C CA . ALA A 1 259 ? -3.313 8.157 11.984 1.00 98.44 259 ALA A CA 1
ATOM 1960 C C . ALA A 1 259 ? -3.482 7.354 13.288 1.00 98.44 259 ALA A C 1
ATOM 1962 O O . ALA A 1 259 ? -4.517 7.460 13.951 1.00 98.44 259 ALA A O 1
ATOM 1963 N N . GLY A 1 260 ? -2.454 6.607 13.699 1.00 97.88 260 GLY A N 1
ATOM 1964 C CA . GLY A 1 260 ? -2.436 5.836 14.942 1.00 97.88 260 GLY A CA 1
ATOM 1965 C C . GLY A 1 260 ? -2.575 6.714 16.188 1.00 97.88 260 GLY A C 1
ATOM 1966 O O . GLY A 1 260 ? -3.363 6.398 17.086 1.00 97.88 260 GLY A O 1
ATOM 1967 N N . ALA A 1 261 ? -1.896 7.863 16.223 1.00 97.94 261 ALA A N 1
ATOM 1968 C CA . ALA A 1 261 ? -2.015 8.840 17.304 1.00 97.94 261 ALA A CA 1
ATOM 1969 C C . ALA A 1 261 ? -3.442 9.407 17.413 1.00 97.94 261 ALA A C 1
ATOM 1971 O O . ALA A 1 261 ? -4.012 9.456 18.505 1.00 97.94 261 ALA A O 1
ATOM 1972 N N . LEU A 1 262 ? -4.068 9.766 16.288 1.00 98.12 262 LEU A N 1
ATOM 1973 C CA . LEU A 1 262 ? -5.451 10.246 16.262 1.00 98.12 262 LEU A CA 1
ATOM 1974 C C . LEU A 1 262 ? -6.437 9.188 16.771 1.00 98.12 262 LEU A C 1
ATOM 1976 O O . LEU A 1 262 ? -7.327 9.519 17.556 1.00 98.12 262 LEU A O 1
ATOM 1980 N N . LEU A 1 263 ? -6.280 7.920 16.378 1.00 97.31 263 LEU A N 1
ATOM 1981 C CA . LEU A 1 263 ? -7.118 6.840 16.909 1.00 97.31 263 LEU A CA 1
ATOM 1982 C C . LEU A 1 263 ? -6.870 6.607 18.403 1.00 97.31 263 LEU A C 1
ATOM 1984 O O . LEU A 1 263 ? -7.823 6.407 19.158 1.00 97.31 263 LEU A O 1
ATOM 1988 N N . THR A 1 264 ? -5.620 6.717 18.853 1.00 97.00 264 THR A N 1
ATOM 1989 C CA . THR A 1 264 ? -5.247 6.616 20.272 1.00 97.00 264 THR A CA 1
ATOM 1990 C C . THR A 1 264 ? -5.976 7.669 21.105 1.00 97.00 264 THR A C 1
ATOM 1992 O O . THR A 1 264 ? -6.627 7.321 22.087 1.00 97.00 264 THR A O 1
ATOM 1995 N N . LEU A 1 265 ? -5.991 8.931 20.659 1.00 95.62 265 LEU A N 1
ATOM 1996 C CA . LEU A 1 265 ? -6.716 10.030 21.318 1.00 95.62 265 LEU A CA 1
ATOM 1997 C C . LEU A 1 265 ? -8.235 9.807 21.401 1.00 95.62 265 LEU A C 1
ATOM 1999 O O . LEU A 1 265 ? -8.916 10.412 22.230 1.00 95.62 265 LEU A O 1
ATOM 2003 N N . ARG A 1 266 ? -8.794 8.972 20.522 1.00 95.62 266 ARG A N 1
ATOM 2004 C CA . ARG A 1 266 ? -10.225 8.639 20.496 1.00 95.62 266 ARG A CA 1
ATOM 2005 C C . ARG A 1 266 ? -10.567 7.355 21.242 1.00 95.62 266 ARG A C 1
ATOM 2007 O O . ARG A 1 266 ? -11.753 7.081 21.423 1.00 95.62 266 ARG A O 1
ATOM 2014 N N . THR A 1 267 ? -9.570 6.596 21.684 1.00 94.94 267 THR A N 1
ATOM 2015 C CA . THR A 1 267 ? -9.764 5.289 22.309 1.00 94.94 267 THR A CA 1
ATOM 2016 C C . THR A 1 267 ? -9.771 5.419 23.825 1.00 94.94 267 THR A C 1
ATOM 2018 O O . THR A 1 267 ? -8.731 5.400 24.476 1.00 94.94 267 THR A O 1
ATOM 2021 N N . THR A 1 268 ? -10.961 5.514 24.414 1.00 89.62 268 THR A N 1
ATOM 2022 C CA . THR A 1 268 ? -11.118 5.679 25.868 1.00 89.62 268 THR A CA 1
ATOM 2023 C C . THR A 1 268 ? -10.739 4.435 26.670 1.00 89.62 268 THR A C 1
ATOM 2025 O O . THR A 1 268 ? -10.510 4.535 27.870 1.00 89.62 268 THR A O 1
ATOM 2028 N N . SER A 1 269 ? -10.674 3.258 26.036 1.00 90.00 269 SER A N 1
ATOM 2029 C CA . SER A 1 269 ? -10.264 2.013 26.695 1.00 90.00 269 SER A CA 1
ATOM 2030 C C . SER A 1 269 ? -8.751 1.914 26.934 1.00 90.00 269 SER A C 1
ATOM 2032 O O . SER A 1 269 ? -8.307 1.006 27.634 1.00 90.00 269 SER A O 1
ATOM 2034 N N . LEU A 1 270 ? -7.943 2.790 26.323 1.00 92.81 270 LEU A N 1
ATOM 2035 C CA . LEU A 1 270 ? -6.491 2.806 26.495 1.00 92.81 270 LEU A CA 1
ATOM 2036 C C . LEU A 1 270 ? -6.114 3.576 27.763 1.00 92.81 270 LEU A C 1
ATOM 2038 O O . LEU A 1 270 ? -6.196 4.800 27.803 1.00 92.81 270 LEU A O 1
ATOM 2042 N N . ALA A 1 271 ? -5.649 2.857 28.784 1.00 93.38 271 ALA A N 1
ATOM 2043 C CA . ALA A 1 271 ? -5.202 3.436 30.048 1.00 93.38 271 ALA A CA 1
ATOM 2044 C C . ALA A 1 271 ? -3.937 2.744 30.582 1.00 93.38 271 ALA A C 1
ATOM 2046 O O . ALA A 1 271 ? -3.584 1.637 30.165 1.00 93.38 271 ALA A O 1
ATOM 2047 N N . GLY A 1 272 ? -3.251 3.410 31.515 1.00 95.44 272 GLY A N 1
ATOM 2048 C CA . GLY A 1 272 ? -2.071 2.876 32.197 1.00 95.44 272 GLY A CA 1
ATOM 2049 C C . GLY A 1 272 ? -0.968 2.437 31.229 1.00 95.44 272 GLY A C 1
ATOM 2050 O O . GLY A 1 272 ? -0.615 3.157 30.295 1.00 95.44 272 GLY A O 1
ATOM 2051 N N . TRP A 1 273 ? -0.439 1.230 31.433 1.00 96.25 273 TRP A N 1
ATOM 2052 C CA . TRP A 1 273 ? 0.664 0.686 30.634 1.00 96.25 273 TRP A CA 1
ATOM 2053 C C . TRP A 1 273 ? 0.320 0.512 29.146 1.00 96.25 273 TRP A C 1
ATOM 2055 O O . TRP A 1 273 ? 1.194 0.682 28.299 1.00 96.25 273 TRP A O 1
ATOM 2065 N N . MET A 1 274 ? -0.944 0.224 28.803 1.00 96.75 274 MET A N 1
ATOM 2066 C CA . MET A 1 274 ? -1.371 0.073 27.405 1.00 96.75 274 MET A CA 1
ATOM 2067 C C . MET A 1 274 ? -1.268 1.401 26.657 1.00 96.75 274 MET A C 1
ATOM 2069 O O . MET A 1 274 ? -0.856 1.427 25.499 1.00 96.75 274 MET A O 1
ATOM 2073 N N . LEU A 1 275 ? -1.620 2.505 27.321 1.00 96.88 275 LEU A N 1
ATOM 2074 C CA . LEU A 1 275 ? -1.515 3.844 26.750 1.00 96.88 275 LEU A CA 1
ATOM 2075 C C . LEU A 1 275 ? -0.047 4.235 26.540 1.00 96.88 275 LEU A C 1
ATOM 2077 O O . LEU A 1 275 ? 0.302 4.707 25.461 1.00 96.88 275 LEU A O 1
ATOM 2081 N N . ILE A 1 276 ? 0.810 3.978 27.534 1.00 97.69 276 ILE A N 1
ATOM 2082 C CA . ILE A 1 276 ? 2.255 4.246 27.450 1.00 97.69 276 ILE A CA 1
ATOM 2083 C C . ILE A 1 276 ? 2.878 3.467 26.289 1.00 97.69 276 ILE A C 1
ATOM 2085 O O . ILE A 1 276 ? 3.580 4.050 25.468 1.00 97.69 276 ILE A O 1
ATOM 2089 N N . TRP A 1 277 ? 2.582 2.169 26.170 1.00 98.31 277 TRP A N 1
ATOM 2090 C CA . TRP A 1 277 ? 3.100 1.355 25.071 1.00 98.31 277 TRP A CA 1
ATOM 2091 C C . TRP A 1 277 ? 2.575 1.841 23.715 1.00 98.31 277 TRP A C 1
ATOM 2093 O O . TRP A 1 277 ? 3.352 2.009 22.780 1.00 98.31 277 TRP A O 1
ATOM 2103 N N . THR A 1 278 ? 1.281 2.149 23.609 1.00 98.06 278 THR A N 1
ATOM 2104 C CA . THR A 1 278 ? 0.697 2.667 22.361 1.00 98.06 278 THR A CA 1
ATOM 2105 C C . THR A 1 278 ? 1.379 3.962 21.913 1.00 98.06 278 THR A C 1
ATOM 2107 O O . THR A 1 278 ? 1.756 4.085 20.753 1.00 98.06 278 THR A O 1
ATOM 2110 N N . TRP A 1 279 ? 1.627 4.903 22.828 1.00 98.12 279 TRP A N 1
ATOM 2111 C CA . TRP A 1 279 ? 2.407 6.102 22.508 1.00 98.12 279 TRP A CA 1
ATOM 2112 C C . TRP A 1 279 ? 3.875 5.804 22.210 1.00 98.12 279 TRP A C 1
ATOM 2114 O O . TRP A 1 279 ? 4.457 6.474 21.366 1.00 98.12 279 TRP A O 1
ATOM 2124 N N . GLY A 1 280 ? 4.469 4.789 22.838 1.00 98.38 280 GLY A N 1
ATOM 2125 C CA . GLY A 1 280 ? 5.807 4.305 22.496 1.00 98.38 280 GLY A CA 1
ATOM 2126 C C . GLY A 1 280 ? 5.916 3.864 21.033 1.00 98.38 280 GLY A C 1
ATOM 2127 O O . GLY A 1 280 ? 6.872 4.241 20.361 1.00 98.38 280 GLY A O 1
ATOM 2128 N N . VAL A 1 281 ? 4.912 3.143 20.518 1.00 98.44 281 VAL A N 1
ATOM 2129 C CA . VAL A 1 281 ? 4.830 2.758 19.096 1.00 98.44 281 VAL A CA 1
ATOM 2130 C C . VAL A 1 281 ? 4.838 3.998 18.198 1.00 98.44 281 VAL A C 1
ATOM 2132 O O . VAL A 1 281 ? 5.655 4.090 17.285 1.00 98.44 281 VAL A O 1
ATOM 2135 N N . TRP A 1 282 ? 3.972 4.980 18.465 1.00 97.56 282 TRP A N 1
ATOM 2136 C CA . TRP A 1 282 ? 3.873 6.179 17.622 1.00 97.56 282 TRP A CA 1
ATOM 2137 C C . TRP A 1 282 ? 5.096 7.087 17.737 1.00 97.56 282 TRP A C 1
ATOM 2139 O O . TRP A 1 282 ? 5.522 7.653 16.738 1.00 97.56 282 TRP A O 1
ATOM 2149 N N . SER A 1 283 ? 5.715 7.178 18.913 1.00 98.12 283 SER A N 1
ATOM 2150 C CA . SER A 1 283 ? 6.986 7.886 19.089 1.00 98.12 283 SER A CA 1
ATOM 2151 C C . SER A 1 283 ? 8.113 7.235 18.285 1.00 98.12 283 SER A C 1
ATOM 2153 O O . SER A 1 283 ? 8.917 7.938 17.679 1.00 98.12 283 SER A O 1
ATOM 2155 N N . ALA A 1 284 ? 8.155 5.901 18.223 1.00 98.19 284 ALA A N 1
ATOM 2156 C CA . ALA A 1 284 ? 9.112 5.184 17.386 1.00 98.19 284 ALA A CA 1
ATOM 2157 C C . ALA A 1 284 ? 8.850 5.404 15.885 1.00 98.19 284 ALA A C 1
ATOM 2159 O O . ALA A 1 284 ? 9.789 5.625 15.122 1.00 98.19 284 ALA A O 1
ATOM 2160 N N . GLY A 1 285 ? 7.579 5.434 15.469 1.00 97.56 285 GLY A N 1
ATOM 2161 C CA . GLY A 1 285 ? 7.195 5.803 14.102 1.00 97.56 285 GLY A CA 1
ATOM 2162 C C . GLY A 1 285 ? 7.542 7.255 13.749 1.00 97.56 285 GLY A C 1
ATOM 2163 O O . GLY A 1 285 ? 8.026 7.528 12.652 1.00 97.56 285 GLY A O 1
ATOM 2164 N N . ALA A 1 286 ? 7.403 8.186 14.698 1.00 97.75 286 ALA A N 1
ATOM 2165 C CA . ALA A 1 286 ? 7.827 9.575 14.530 1.00 97.75 286 ALA A CA 1
ATOM 2166 C C . ALA A 1 286 ? 9.353 9.695 14.408 1.00 97.75 286 ALA A C 1
ATOM 2168 O O . ALA A 1 286 ? 9.842 10.475 13.594 1.00 97.75 286 ALA A O 1
ATOM 2169 N N . LEU A 1 287 ? 10.109 8.904 15.180 1.00 97.81 287 LEU A N 1
ATOM 2170 C CA . LEU A 1 287 ? 11.567 8.829 15.074 1.00 97.81 287 LEU A CA 1
ATOM 2171 C C . LEU A 1 287 ? 12.005 8.313 13.697 1.00 97.81 287 LEU A C 1
ATOM 2173 O O . LEU A 1 287 ? 12.927 8.874 13.107 1.00 97.81 287 LEU A O 1
ATOM 2177 N N . LEU A 1 288 ? 11.327 7.289 13.169 1.00 96.44 288 LEU A N 1
ATOM 2178 C CA . LEU A 1 288 ? 11.549 6.795 11.809 1.00 96.44 288 LEU A CA 1
ATOM 2179 C C . LEU A 1 288 ? 11.287 7.892 10.764 1.00 96.44 288 LEU A C 1
ATOM 2181 O O . LEU A 1 288 ? 12.151 8.157 9.928 1.00 96.44 288 LEU A O 1
ATOM 2185 N N . ALA A 1 289 ? 10.149 8.586 10.867 1.00 97.00 289 ALA A N 1
ATOM 2186 C CA . ALA A 1 289 ? 9.806 9.685 9.965 1.00 97.00 289 ALA A CA 1
ATOM 2187 C C . ALA A 1 289 ? 10.812 10.841 10.021 1.00 97.00 289 ALA A C 1
ATOM 2189 O O . ALA A 1 289 ? 11.202 11.382 8.986 1.00 97.00 289 ALA A O 1
ATOM 2190 N N . LEU A 1 290 ? 11.289 11.180 11.219 1.00 96.75 290 LEU A N 1
ATOM 2191 C CA . LEU A 1 290 ? 12.342 12.172 11.415 1.00 96.75 290 LEU A CA 1
ATOM 2192 C C . LEU A 1 290 ? 13.669 11.725 10.786 1.00 96.75 290 LEU A C 1
ATOM 2194 O O . LEU A 1 290 ? 14.349 12.533 10.157 1.00 96.75 290 LEU A O 1
ATOM 2198 N N . GLY A 1 291 ? 14.025 10.444 10.922 1.00 94.50 291 GLY A N 1
ATOM 2199 C CA . GLY A 1 291 ? 15.200 9.860 10.278 1.00 94.50 291 GLY A CA 1
ATOM 2200 C C . GLY A 1 291 ? 15.158 10.004 8.757 1.00 94.50 291 GLY A C 1
ATOM 2201 O O . GLY A 1 291 ? 16.138 10.464 8.170 1.00 94.50 291 GLY A O 1
ATOM 2202 N N . GLY A 1 292 ? 14.009 9.709 8.143 1.00 93.25 292 GLY A N 1
ATOM 2203 C CA . GLY A 1 292 ? 13.779 9.921 6.714 1.00 93.25 292 GLY A CA 1
ATOM 2204 C C . GLY A 1 292 ? 13.898 11.392 6.307 1.00 93.25 292 GLY A C 1
ATOM 2205 O O . GLY A 1 292 ? 14.618 11.709 5.361 1.00 93.25 292 GLY A O 1
ATOM 2206 N N . MET A 1 293 ? 13.265 12.299 7.060 1.00 94.44 293 MET A N 1
ATOM 2207 C CA . MET A 1 293 ? 13.254 13.738 6.761 1.00 94.44 293 MET A CA 1
ATOM 2208 C C . MET A 1 293 ? 14.658 14.349 6.803 1.00 94.44 293 MET A C 1
ATOM 2210 O O . MET A 1 293 ? 14.984 15.226 6.007 1.00 94.44 293 MET A O 1
ATOM 2214 N N . LEU A 1 294 ? 15.490 13.879 7.733 1.00 94.00 294 LEU A N 1
ATOM 2215 C CA . LEU A 1 294 ? 16.877 14.313 7.888 1.00 94.00 294 LEU A CA 1
ATOM 2216 C C . LEU A 1 294 ? 17.854 13.529 6.999 1.00 94.00 294 LEU A C 1
ATOM 2218 O O . LEU A 1 294 ? 19.061 13.736 7.117 1.00 94.00 294 LEU A O 1
ATOM 2222 N N . ALA A 1 295 ? 17.361 12.605 6.165 1.00 89.50 295 ALA A N 1
ATOM 2223 C CA . ALA A 1 295 ? 18.172 11.664 5.391 1.00 89.50 295 ALA A CA 1
ATOM 2224 C C . ALA A 1 295 ? 19.237 10.938 6.248 1.00 89.50 295 ALA A C 1
ATOM 2226 O O . ALA A 1 295 ? 20.350 10.658 5.800 1.00 89.50 295 ALA A O 1
ATOM 2227 N N . SER A 1 296 ? 18.905 10.636 7.507 1.00 91.69 296 SER A N 1
ATOM 2228 C CA . SER A 1 296 ? 19.813 10.026 8.476 1.00 91.69 296 SER A CA 1
ATOM 2229 C C . SER A 1 296 ? 19.608 8.514 8.532 1.00 91.69 296 SER A C 1
ATOM 2231 O O . SER A 1 296 ? 18.629 8.018 9.100 1.00 91.69 296 SER A O 1
ATOM 2233 N N . GLY A 1 297 ? 20.567 7.769 7.976 1.00 88.94 297 GLY A N 1
ATOM 2234 C CA . GLY A 1 297 ? 20.589 6.304 8.024 1.00 88.94 297 GLY A CA 1
ATOM 2235 C C . GLY A 1 297 ? 20.490 5.737 9.448 1.00 88.94 297 GLY A C 1
ATOM 2236 O O . GLY A 1 297 ? 19.584 4.944 9.705 1.00 88.94 297 GLY A O 1
ATOM 2237 N N . PRO A 1 298 ? 21.336 6.171 10.404 1.00 91.75 298 PRO A N 1
ATOM 2238 C CA . PRO A 1 298 ? 21.281 5.682 11.782 1.00 91.75 298 PRO A CA 1
ATOM 2239 C C . PRO A 1 298 ? 19.934 5.924 12.477 1.00 91.75 298 PRO A C 1
ATOM 2241 O O . PRO A 1 298 ? 19.422 5.019 13.133 1.00 91.75 298 PRO A O 1
ATOM 2244 N N . LEU A 1 299 ? 19.329 7.108 12.309 1.00 93.31 299 LEU A N 1
ATOM 2245 C CA . LEU A 1 299 ? 18.012 7.404 12.889 1.00 93.31 299 LEU A CA 1
ATOM 2246 C C . LEU A 1 299 ? 16.906 6.564 12.247 1.00 93.31 299 LEU A C 1
ATOM 2248 O O . LEU A 1 299 ? 16.045 6.051 12.956 1.00 93.31 299 LEU A O 1
ATOM 2252 N N . THR A 1 300 ? 16.955 6.382 10.927 1.00 92.94 300 THR A N 1
ATOM 2253 C CA . THR A 1 300 ? 16.000 5.543 10.188 1.00 92.94 300 THR A CA 1
ATOM 2254 C C . THR A 1 300 ? 16.072 4.092 10.668 1.00 92.94 300 THR A C 1
ATOM 2256 O O . THR A 1 300 ? 15.043 3.482 10.957 1.00 92.94 300 THR A O 1
ATOM 2259 N N . VAL A 1 301 ? 17.280 3.545 10.841 1.00 92.50 301 VAL A N 1
ATOM 2260 C CA . VAL A 1 301 ? 17.483 2.185 11.366 1.00 92.50 301 VAL A CA 1
ATOM 2261 C C . VAL A 1 301 ? 16.994 2.074 12.810 1.00 92.50 301 VAL A C 1
ATOM 2263 O O . VAL A 1 301 ? 16.226 1.165 13.121 1.00 92.50 301 VAL A O 1
ATOM 2266 N N . ALA A 1 302 ? 17.376 3.007 13.687 1.00 94.62 302 ALA A N 1
ATOM 2267 C CA . ALA A 1 302 ? 16.950 2.997 15.087 1.00 94.62 302 ALA A CA 1
ATOM 2268 C C . ALA A 1 302 ? 15.421 3.103 15.227 1.00 94.62 302 ALA A C 1
ATOM 2270 O O . ALA A 1 302 ? 14.816 2.334 15.974 1.00 94.62 302 ALA A O 1
ATOM 2271 N N . GLY A 1 303 ? 14.795 4.011 14.470 1.00 96.06 303 GLY A N 1
ATOM 2272 C CA . GLY A 1 303 ? 13.345 4.172 14.407 1.00 96.06 303 GLY A CA 1
ATOM 2273 C C . GLY A 1 303 ? 12.647 2.912 13.903 1.00 96.06 303 GLY A C 1
ATOM 2274 O O . GLY A 1 303 ? 11.698 2.459 14.533 1.00 96.06 303 GLY A O 1
ATOM 2275 N N . THR A 1 304 ? 13.163 2.292 12.838 1.00 95.06 304 THR A N 1
ATOM 2276 C CA . THR A 1 304 ? 12.644 1.027 12.288 1.00 95.06 304 THR A CA 1
ATOM 2277 C C . THR A 1 304 ? 12.689 -0.092 13.329 1.00 95.06 304 THR A C 1
ATOM 2279 O O . THR A 1 304 ? 11.670 -0.720 13.614 1.00 95.06 304 THR A O 1
ATOM 2282 N N . VAL A 1 305 ? 13.856 -0.326 13.939 1.00 95.50 305 VAL A N 1
ATOM 2283 C CA . VAL A 1 305 ? 14.043 -1.390 14.937 1.00 95.50 305 VAL A CA 1
ATOM 2284 C C . VAL A 1 305 ? 13.115 -1.179 16.131 1.00 95.50 305 VAL A C 1
ATOM 2286 O O . VAL A 1 305 ? 12.402 -2.103 16.523 1.00 95.50 305 VAL A O 1
ATOM 2289 N N . LEU A 1 306 ? 13.083 0.036 16.684 1.00 97.69 306 LEU A N 1
ATOM 2290 C CA . LEU A 1 306 ? 12.240 0.354 17.833 1.00 97.69 306 LEU A CA 1
ATOM 2291 C C . LEU A 1 306 ? 10.750 0.234 17.492 1.00 97.69 306 LEU A C 1
ATOM 2293 O O . LEU A 1 306 ? 9.990 -0.338 18.276 1.00 97.69 306 LEU A O 1
ATOM 2297 N N . LEU A 1 307 ? 10.337 0.735 16.324 1.00 98.00 307 LEU A N 1
ATOM 2298 C CA . LEU A 1 307 ? 8.949 0.694 15.875 1.00 98.00 307 LEU A CA 1
ATOM 2299 C C . LEU A 1 307 ? 8.459 -0.743 15.821 1.00 98.00 307 LEU A C 1
ATOM 2301 O O . LEU A 1 307 ? 7.458 -1.054 16.456 1.00 98.00 307 LEU A O 1
ATOM 2305 N N . PHE A 1 308 ? 9.163 -1.632 15.127 1.00 97.44 308 PHE A N 1
ATOM 2306 C CA . PHE A 1 308 ? 8.694 -3.004 14.961 1.00 97.44 308 PHE A CA 1
ATOM 2307 C C . PHE A 1 308 ? 8.851 -3.858 16.223 1.00 97.44 308 PHE A C 1
ATOM 2309 O O . PHE A 1 308 ? 7.991 -4.703 16.487 1.00 97.44 308 PHE A O 1
ATOM 2316 N N . ALA A 1 309 ? 9.867 -3.594 17.053 1.00 97.75 309 ALA A N 1
ATOM 2317 C CA . ALA A 1 309 ? 10.002 -4.226 18.365 1.00 97.75 309 ALA A CA 1
ATOM 2318 C C . ALA A 1 309 ? 8.823 -3.895 19.295 1.00 97.75 309 ALA A C 1
ATOM 2320 O O . ALA A 1 309 ? 8.403 -4.741 20.084 1.00 97.75 309 ALA A O 1
ATOM 2321 N N . LEU A 1 310 ? 8.255 -2.689 19.185 1.00 98.38 310 LEU A N 1
ATOM 2322 C CA . LEU A 1 310 ? 7.080 -2.285 19.955 1.00 98.38 310 LEU A CA 1
ATOM 2323 C C . LEU A 1 310 ? 5.766 -2.674 19.268 1.00 98.38 310 LEU A C 1
ATOM 2325 O O . LEU A 1 310 ? 4.870 -3.189 19.934 1.00 98.38 310 LEU A O 1
ATOM 2329 N N . PHE A 1 311 ? 5.638 -2.435 17.963 1.00 98.50 311 PHE A N 1
ATOM 2330 C CA . PHE A 1 311 ? 4.399 -2.555 17.193 1.00 98.50 311 PHE A CA 1
ATOM 2331 C C . PHE A 1 311 ? 3.955 -4.003 16.998 1.00 98.50 311 PHE A C 1
ATOM 2333 O O . PHE A 1 311 ? 2.778 -4.316 17.201 1.00 98.50 311 PHE A O 1
ATOM 2340 N N . CYS A 1 312 ? 4.875 -4.902 16.635 1.00 98.06 312 CYS A N 1
ATOM 2341 C CA . CYS A 1 312 ? 4.512 -6.289 16.361 1.00 98.06 312 CYS A CA 1
ATOM 2342 C C . CYS A 1 312 ? 3.926 -6.963 17.614 1.00 98.06 312 CYS A C 1
ATOM 2344 O O . CYS A 1 312 ? 2.805 -7.463 17.524 1.00 98.06 312 CYS A O 1
ATOM 2346 N N . PRO A 1 313 ? 4.555 -6.913 18.809 1.00 98.38 313 PRO A N 1
ATOM 2347 C CA . PRO A 1 313 ? 3.939 -7.476 20.010 1.00 98.38 313 PRO A CA 1
ATOM 2348 C C . PRO A 1 313 ? 2.724 -6.665 20.492 1.00 98.38 313 PRO A C 1
ATOM 2350 O O . PRO A 1 313 ? 1.764 -7.257 20.993 1.00 98.38 313 PRO A O 1
ATOM 2353 N N . TRP A 1 314 ? 2.691 -5.342 20.273 1.00 98.38 314 TRP A N 1
ATOM 2354 C CA . TRP A 1 314 ? 1.510 -4.513 20.555 1.00 98.38 314 TRP A CA 1
ATOM 2355 C C . TRP A 1 314 ? 0.264 -5.023 19.816 1.00 98.38 314 TRP A C 1
ATOM 2357 O O . TRP A 1 314 ? -0.814 -5.094 20.412 1.00 98.38 314 TRP A O 1
ATOM 2367 N N . CYS A 1 315 ? 0.410 -5.482 18.569 1.00 98.06 315 CYS A N 1
ATOM 2368 C CA . CYS A 1 315 ? -0.680 -6.064 17.781 1.00 98.06 315 CYS A CA 1
ATOM 2369 C C . CYS A 1 315 ? -1.270 -7.352 18.385 1.00 98.06 315 CYS A C 1
ATOM 2371 O O . CYS A 1 315 ? -2.448 -7.645 18.177 1.00 98.06 315 CYS A O 1
ATOM 2373 N N . PHE A 1 316 ? -0.484 -8.124 19.142 1.00 97.69 316 PHE A N 1
ATOM 2374 C CA . PHE A 1 316 ? -0.947 -9.353 19.803 1.00 97.69 316 PHE A CA 1
ATOM 2375 C C . PHE A 1 316 ? -1.428 -9.112 21.236 1.00 97.69 316 PHE A C 1
ATOM 2377 O O . PHE A 1 316 ? -2.289 -9.837 21.734 1.00 97.69 316 PHE A O 1
ATOM 2384 N N . VAL A 1 317 ? -0.881 -8.099 21.909 1.00 96.88 317 VAL A N 1
ATOM 2385 C CA . VAL A 1 317 ? -1.138 -7.842 23.328 1.00 96.88 317 VAL A CA 1
ATOM 2386 C C . VAL A 1 317 ? -2.123 -6.691 23.515 1.00 96.88 317 VAL A C 1
ATOM 2388 O O . VAL A 1 317 ? -3.182 -6.865 24.113 1.00 96.88 317 VAL A O 1
ATOM 2391 N N . VAL A 1 318 ? -1.826 -5.499 23.019 1.00 96.44 318 VAL A N 1
ATOM 2392 C CA . VAL A 1 318 ? -2.649 -4.318 23.306 1.00 96.44 318 VAL A CA 1
ATOM 2393 C C . VAL A 1 318 ? -3.859 -4.257 22.379 1.00 96.44 318 VAL A C 1
ATOM 2395 O O . VAL A 1 318 ? -4.980 -4.088 22.861 1.00 96.44 318 VAL A O 1
ATOM 2398 N N . ALA A 1 319 ? -3.661 -4.462 21.074 1.00 93.88 319 ALA A N 1
ATOM 2399 C CA . ALA A 1 319 ? -4.715 -4.278 20.079 1.00 93.88 319 ALA A CA 1
ATOM 2400 C C . ALA A 1 319 ? -5.987 -5.112 20.347 1.00 93.88 319 ALA A C 1
ATOM 2402 O O . ALA A 1 319 ? -7.072 -4.536 20.331 1.00 93.88 319 ALA A O 1
ATOM 2403 N N . PRO A 1 320 ? -5.928 -6.415 20.702 1.00 91.81 320 PRO A N 1
ATOM 2404 C CA . PRO A 1 320 ? -7.141 -7.205 20.953 1.00 91.81 320 PRO A CA 1
ATOM 2405 C C . PRO A 1 320 ? -7.965 -6.738 22.164 1.00 91.81 320 PRO A C 1
ATOM 2407 O O . PRO A 1 320 ? -9.108 -7.159 22.333 1.00 91.81 320 PRO A O 1
ATOM 2410 N N . ARG A 1 321 ? -7.389 -5.890 23.028 1.00 91.50 321 ARG A N 1
ATOM 2411 C CA . ARG A 1 321 ? -8.033 -5.342 24.230 1.00 91.50 321 ARG A CA 1
ATOM 2412 C C . ARG A 1 321 ? -8.675 -3.970 23.988 1.00 91.50 321 ARG A C 1
ATOM 2414 O O . ARG A 1 321 ? -9.319 -3.451 24.898 1.00 91.50 321 ARG A O 1
ATOM 2421 N N . LEU A 1 322 ? -8.514 -3.389 22.796 1.00 88.56 322 LEU A N 1
ATOM 2422 C CA . LEU A 1 322 ? -9.141 -2.119 22.426 1.00 88.56 322 LEU A CA 1
ATOM 2423 C C . LEU A 1 322 ? -10.657 -2.304 22.290 1.00 88.56 322 LEU A C 1
ATOM 2425 O O . LEU A 1 322 ? -11.116 -3.219 21.600 1.00 88.56 322 LEU A O 1
ATOM 2429 N N . ARG A 1 323 ? -11.422 -1.445 22.967 1.00 71.88 323 ARG A N 1
ATOM 2430 C CA . ARG A 1 323 ? -12.889 -1.440 22.967 1.00 71.88 323 ARG A CA 1
ATOM 2431 C C . ARG A 1 323 ? -13.424 -0.076 22.576 1.00 71.88 323 ARG A C 1
ATOM 2433 O O . ARG A 1 323 ? -12.861 0.935 23.055 1.00 71.88 323 ARG A O 1
#